Protein AF-A0A167ULX5-F1 (afdb_monomer)

Solvent-accessible surface area (backbone atoms only — not comparable to full-atom values): 11287 Å² total; per-residue (Å²): 134,83,86,81,84,79,75,83,86,86,72,91,85,48,60,66,62,52,48,49,53,50,52,51,52,50,46,49,55,48,64,44,64,53,52,47,52,58,52,49,51,62,66,70,40,49,78,94,49,31,67,62,52,49,53,51,51,51,51,52,52,51,51,52,52,49,52,52,53,56,56,49,74,77,47,60,74,73,61,50,66,66,49,52,58,54,54,52,50,50,47,54,50,50,45,56,37,66,48,46,47,47,84,92,60,57,69,68,50,50,43,52,50,50,52,30,50,73,70,73,41,53,79,75,51,21,39,76,68,30,32,75,73,37,38,12,56,50,41,53,71,73,49,61,44,76,44,50,35,73,67,63,25,48,53,52,52,52,52,49,54,49,51,54,50,52,52,53,54,47,54,56,45,52,57,47,54,55,49,50,58,50,52,55,49,53,52,51,52,54,52,58,51,53,62,66,74,75,108

Organism: Penicillium chrysogenum (NCBI:txid5076)

Structure (mmCIF, N/CA/C/O backbone):
data_AF-A0A167ULX5-F1
#
_entry.id   AF-A0A167ULX5-F1
#
loop_
_atom_site.group_PDB
_atom_site.id
_atom_site.type_symbol
_atom_site.label_atom_id
_atom_site.label_alt_id
_atom_site.label_comp_id
_atom_site.label_asym_id
_atom_site.label_entity_id
_atom_site.label_seq_id
_atom_site.pdbx_PDB_ins_code
_atom_site.Cartn_x
_atom_site.Cartn_y
_atom_site.Cartn_z
_atom_site.occupancy
_atom_site.B_iso_or_equiv
_atom_site.auth_seq_id
_atom_site.auth_comp_id
_atom_site.auth_asym_id
_atom_site.auth_atom_id
_atom_site.pdbx_PDB_model_num
ATOM 1 N N . MET A 1 1 ? 9.371 -3.851 -21.695 1.00 43.09 1 MET A N 1
ATOM 2 C CA . MET A 1 1 ? 10.433 -3.450 -22.641 1.00 43.09 1 MET A CA 1
ATOM 3 C C . MET A 1 1 ? 10.945 -4.727 -23.289 1.00 43.09 1 MET A C 1
ATOM 5 O O . MET A 1 1 ? 11.356 -5.621 -22.563 1.00 43.09 1 MET A O 1
ATOM 9 N N . ILE A 1 2 ? 10.740 -4.898 -24.594 1.00 49.50 2 ILE A N 1
ATOM 10 C CA . ILE A 1 2 ? 10.928 -6.185 -25.287 1.00 49.50 2 ILE A CA 1
ATOM 11 C C . ILE A 1 2 ? 12.423 -6.408 -25.556 1.00 49.50 2 ILE A C 1
ATOM 13 O O . ILE A 1 2 ? 13.083 -5.456 -25.976 1.00 49.50 2 ILE A O 1
ATOM 17 N N . PRO A 1 3 ? 12.974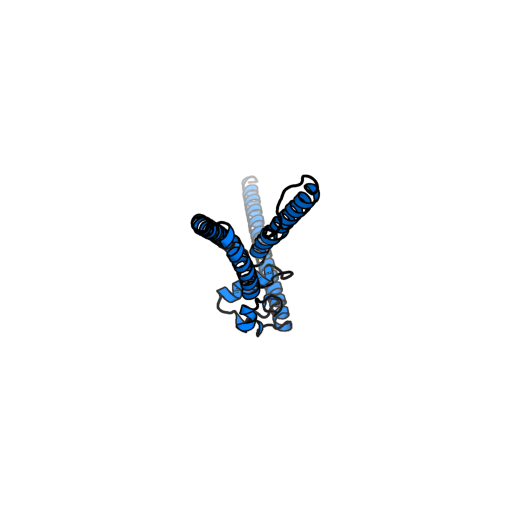 -7.619 -25.335 1.00 46.03 3 PRO A N 1
ATOM 18 C CA . PRO A 1 3 ? 14.375 -7.900 -25.613 1.00 46.03 3 PRO A CA 1
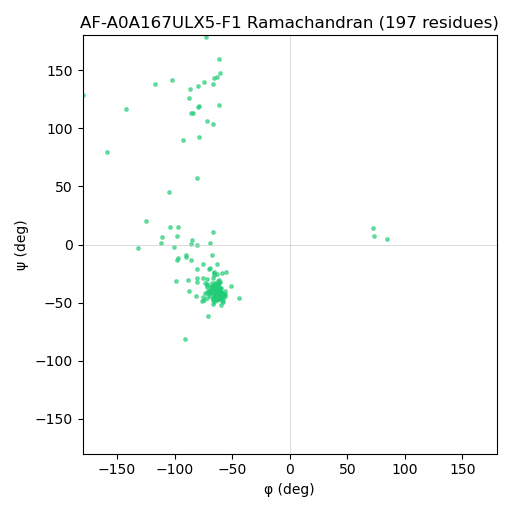ATOM 19 C C . PRO A 1 3 ? 14.594 -7.957 -27.129 1.00 46.03 3 PRO A C 1
ATOM 21 O O . PRO A 1 3 ? 14.191 -8.903 -27.803 1.00 46.03 3 PRO A O 1
ATOM 24 N N . ALA A 1 4 ? 15.233 -6.925 -27.670 1.00 52.00 4 ALA A N 1
ATOM 25 C CA . ALA A 1 4 ? 15.574 -6.792 -29.082 1.00 52.00 4 ALA A CA 1
ATOM 26 C C . ALA A 1 4 ? 16.842 -7.595 -29.442 1.00 52.00 4 ALA A C 1
ATOM 28 O O . ALA A 1 4 ? 17.819 -7.033 -29.921 1.00 52.00 4 ALA A O 1
ATOM 29 N N . PHE A 1 5 ? 16.855 -8.909 -29.189 1.00 50.38 5 PHE A N 1
ATOM 30 C CA . PHE A 1 5 ? 18.031 -9.750 -29.470 1.00 50.38 5 PHE A CA 1
ATOM 31 C C . PHE A 1 5 ? 18.049 -10.379 -30.875 1.00 50.38 5 PHE A C 1
ATOM 33 O O . PHE A 1 5 ? 19.080 -10.907 -31.278 1.00 50.38 5 PHE A O 1
ATOM 40 N N . LEU A 1 6 ? 16.953 -10.314 -31.643 1.00 50.47 6 LEU A N 1
ATOM 41 C CA . LEU A 1 6 ? 16.843 -11.005 -32.943 1.00 50.47 6 LEU A CA 1
ATOM 42 C C . LEU A 1 6 ? 16.311 -10.151 -34.106 1.00 50.47 6 LEU A C 1
ATOM 44 O O . LEU A 1 6 ? 16.270 -10.629 -35.237 1.00 50.47 6 LEU A O 1
ATOM 48 N N . LEU A 1 7 ? 15.924 -8.893 -33.877 1.00 52.44 7 LEU A N 1
ATOM 49 C CA . LEU A 1 7 ? 15.402 -8.037 -34.946 1.00 52.44 7 LEU A CA 1
ATOM 50 C C . LEU A 1 7 ? 16.528 -7.216 -35.573 1.00 52.44 7 LEU A C 1
ATOM 52 O O . LEU A 1 7 ? 16.834 -6.105 -35.150 1.00 52.44 7 LEU A O 1
ATOM 56 N N . LYS A 1 8 ? 17.132 -7.795 -36.610 1.00 46.50 8 LYS A N 1
ATOM 57 C CA . LYS A 1 8 ? 17.932 -7.082 -37.607 1.00 46.50 8 LYS A CA 1
ATOM 58 C C . LYS A 1 8 ? 16.964 -6.180 -38.389 1.00 46.50 8 LYS A C 1
ATOM 60 O O . LYS A 1 8 ? 16.150 -6.675 -39.163 1.00 46.50 8 LYS A O 1
ATOM 65 N N . TYR A 1 9 ? 16.970 -4.882 -38.107 1.00 60.91 9 TYR A N 1
ATOM 66 C CA . TYR A 1 9 ? 16.107 -3.901 -38.762 1.00 60.91 9 TYR A CA 1
ATOM 67 C C . TYR A 1 9 ? 16.751 -3.445 -40.072 1.00 60.91 9 TYR A C 1
ATOM 69 O O . TYR A 1 9 ? 17.785 -2.805 -40.048 1.00 60.91 9 TYR A O 1
ATOM 77 N N . GLU A 1 10 ? 16.136 -3.777 -41.203 1.00 49.62 10 GLU A N 1
ATOM 78 C CA . GLU A 1 10 ? 16.269 -3.048 -42.473 1.00 49.62 10 GLU A CA 1
ATOM 79 C C . GLU A 1 10 ? 15.036 -3.394 -43.324 1.00 49.62 10 GLU A C 1
ATOM 81 O O . GLU A 1 10 ? 15.075 -4.311 -44.143 1.00 49.62 10 GLU A O 1
ATOM 86 N N . THR A 1 11 ? 13.891 -2.748 -43.054 1.00 50.09 11 THR A N 1
ATOM 87 C CA . THR A 1 11 ? 12.772 -2.600 -44.012 1.00 50.09 11 THR A CA 1
ATOM 88 C C . THR A 1 11 ? 11.607 -1.806 -43.409 1.00 50.09 11 THR A C 1
ATOM 90 O O . THR A 1 11 ? 11.075 -2.141 -42.350 1.00 50.09 11 THR A O 1
ATOM 93 N N . SER A 1 12 ? 11.150 -0.785 -44.138 1.00 56.09 12 SER A N 1
ATOM 94 C CA . SER A 1 12 ? 10.040 0.125 -43.808 1.00 56.09 12 SER A CA 1
ATOM 95 C C . SER A 1 12 ? 8.637 -0.515 -43.762 1.00 56.09 12 SER A C 1
ATOM 97 O O . SER A 1 12 ? 7.645 0.203 -43.686 1.00 56.09 12 SER A O 1
ATOM 99 N N . ALA A 1 13 ? 8.512 -1.847 -43.805 1.00 57.66 13 ALA A N 1
ATOM 100 C CA . ALA A 1 13 ? 7.228 -2.543 -43.968 1.00 57.66 13 ALA A CA 1
ATOM 101 C C . ALA A 1 13 ? 6.492 -2.887 -42.654 1.00 57.66 13 ALA A C 1
ATOM 103 O O . ALA A 1 13 ? 5.335 -3.299 -42.694 1.00 57.66 13 ALA A O 1
ATOM 104 N N . HIS A 1 14 ? 7.113 -2.712 -41.478 1.00 62.03 14 HIS A N 1
ATOM 105 C CA . HIS A 1 14 ? 6.526 -3.134 -40.188 1.00 62.03 14 HIS A CA 1
ATOM 106 C C . HIS A 1 14 ? 6.415 -2.025 -39.129 1.00 62.03 14 HIS A C 1
ATOM 108 O O . HIS A 1 14 ? 6.251 -2.313 -37.942 1.00 62.03 14 HIS A O 1
ATOM 114 N N . ILE A 1 15 ? 6.452 -0.754 -39.546 1.00 72.50 15 ILE A N 1
ATOM 115 C CA . ILE A 1 15 ? 6.383 0.417 -38.651 1.00 72.50 15 ILE A CA 1
ATOM 116 C C . ILE A 1 15 ? 5.120 0.379 -37.778 1.00 72.50 15 ILE A C 1
ATOM 118 O O . ILE A 1 15 ? 5.205 0.597 -36.571 1.00 72.50 15 ILE A O 1
ATOM 122 N N . HIS A 1 16 ? 3.971 0.015 -38.356 1.00 75.06 16 HIS A N 1
ATOM 123 C CA . HIS A 1 16 ? 2.705 -0.082 -37.625 1.00 75.06 16 HIS A CA 1
ATOM 124 C C . HIS A 1 16 ? 2.703 -1.193 -36.571 1.00 75.06 16 HIS A C 1
ATOM 126 O O . HIS A 1 16 ? 2.228 -0.971 -35.462 1.00 75.06 16 HIS A O 1
ATOM 132 N N . SER A 1 17 ? 3.274 -2.364 -36.871 1.00 75.75 17 SER A N 1
ATOM 133 C CA . SER A 1 17 ? 3.383 -3.464 -35.904 1.00 75.75 17 SER A CA 1
ATOM 134 C C . SER A 1 17 ? 4.329 -3.105 -34.757 1.00 75.75 17 SER A C 1
ATOM 136 O O . SER A 1 17 ? 4.025 -3.372 -33.596 1.00 75.75 17 SER A O 1
ATOM 138 N N . PHE A 1 18 ? 5.447 -2.440 -35.060 1.00 78.00 18 PHE A N 1
ATOM 139 C CA . PHE A 1 18 ? 6.373 -1.946 -34.044 1.00 78.00 18 PHE A CA 1
ATOM 140 C C . PHE A 1 18 ? 5.734 -0.858 -33.169 1.00 78.00 18 PHE A C 1
ATOM 142 O O . PHE A 1 18 ? 5.809 -0.944 -31.945 1.00 78.00 18 PHE A O 1
ATOM 149 N N . GLN A 1 19 ? 5.041 0.117 -33.770 1.00 81.31 19 GLN A N 1
ATOM 150 C CA . GLN A 1 19 ? 4.280 1.132 -33.036 1.00 81.31 19 GLN A CA 1
ATOM 151 C C . GLN A 1 19 ? 3.198 0.502 -32.163 1.00 81.31 19 GLN A C 1
ATOM 153 O O . GLN A 1 19 ? 3.108 0.847 -30.991 1.00 81.31 19 GLN A O 1
ATOM 158 N N . ALA A 1 20 ? 2.409 -0.436 -32.690 1.00 84.56 20 ALA A N 1
ATOM 159 C CA . ALA A 1 20 ? 1.354 -1.098 -31.930 1.00 84.56 20 ALA A CA 1
ATOM 160 C C . ALA A 1 20 ? 1.922 -1.795 -30.690 1.00 84.56 20 ALA A C 1
ATOM 162 O O . ALA A 1 20 ? 1.428 -1.588 -29.587 1.00 84.56 20 ALA A O 1
ATOM 163 N N . ILE A 1 21 ? 3.009 -2.550 -30.842 1.00 82.25 21 ILE A N 1
ATOM 164 C CA . ILE A 1 21 ? 3.666 -3.241 -29.729 1.00 82.25 21 ILE A CA 1
ATOM 165 C C . ILE A 1 21 ? 4.316 -2.247 -28.749 1.00 82.25 21 ILE A C 1
ATOM 167 O O . ILE A 1 21 ? 4.263 -2.452 -27.535 1.00 82.25 21 ILE A O 1
ATOM 171 N N . TYR A 1 22 ? 4.900 -1.155 -29.246 1.00 81.31 22 TYR A N 1
ATOM 172 C CA . TYR A 1 22 ? 5.482 -0.094 -28.424 1.00 81.31 22 TYR A CA 1
ATOM 173 C C . TYR A 1 22 ? 4.421 0.642 -27.593 1.00 81.31 22 TYR A C 1
ATOM 175 O O . TYR A 1 22 ? 4.591 0.808 -26.382 1.00 81.31 22 TYR A O 1
ATOM 183 N N . PHE A 1 23 ? 3.306 1.039 -28.211 1.00 83.88 23 PHE A N 1
ATOM 184 C CA . PHE A 1 23 ? 2.191 1.699 -27.535 1.00 83.88 23 PHE A CA 1
ATOM 185 C C . PHE A 1 23 ? 1.477 0.751 -26.579 1.00 83.88 23 PHE A C 1
ATOM 187 O O . PHE A 1 23 ? 1.186 1.146 -25.457 1.00 83.88 23 PHE A O 1
ATOM 194 N N . LEU A 1 24 ? 1.272 -0.510 -26.964 1.00 84.12 24 LEU A N 1
ATOM 195 C CA . LEU A 1 24 ? 0.680 -1.526 -26.098 1.00 84.12 24 LEU A CA 1
ATOM 196 C C . LEU A 1 24 ? 1.580 -1.808 -24.884 1.00 84.12 24 LEU A C 1
ATOM 198 O O . LEU A 1 24 ? 1.112 -1.840 -23.748 1.00 84.12 24 LEU A O 1
ATOM 202 N N . GLY A 1 25 ? 2.893 -1.931 -25.093 1.00 79.44 25 GLY A N 1
ATOM 203 C CA . GLY A 1 25 ? 3.869 -2.095 -24.015 1.00 79.44 25 GLY A CA 1
ATOM 204 C C . GLY A 1 25 ? 3.967 -0.876 -23.092 1.00 79.44 25 GLY A C 1
ATOM 205 O O . GLY A 1 25 ? 4.117 -1.038 -21.879 1.00 79.44 25 GLY A O 1
ATOM 206 N N . SER A 1 26 ? 3.858 0.333 -23.645 1.00 77.69 26 SER A N 1
ATOM 207 C CA . SER A 1 26 ? 3.822 1.586 -22.880 1.00 77.69 26 SER A CA 1
ATOM 208 C C . SER A 1 26 ? 2.516 1.730 -22.099 1.00 77.69 26 SER A C 1
ATOM 210 O O . SER A 1 26 ? 2.540 2.108 -20.930 1.00 77.69 26 SER A O 1
ATOM 212 N N . PHE A 1 27 ? 1.389 1.345 -22.702 1.00 80.69 27 PHE A N 1
ATOM 213 C CA . PHE A 1 27 ? 0.081 1.304 -22.059 1.00 80.69 27 PHE A CA 1
ATOM 214 C C . PHE A 1 27 ? 0.101 0.368 -20.854 1.00 80.69 27 PHE A C 1
ATOM 216 O O . PHE A 1 27 ? -0.217 0.802 -19.753 1.00 80.69 27 PHE A O 1
ATOM 223 N N . PHE A 1 28 ? 0.564 -0.876 -21.010 1.00 75.81 28 PHE A N 1
ATOM 224 C CA . PHE A 1 28 ? 0.663 -1.798 -19.879 1.00 75.81 28 PHE A CA 1
ATOM 225 C C . PHE A 1 28 ? 1.676 -1.333 -18.823 1.00 75.81 28 PHE A C 1
ATOM 227 O O . PHE A 1 28 ? 1.421 -1.516 -17.640 1.00 75.81 28 PHE A O 1
ATOM 234 N N . ASN A 1 29 ? 2.774 -0.661 -19.191 1.00 71.31 29 ASN A N 1
ATOM 235 C CA . ASN A 1 29 ? 3.684 -0.065 -18.197 1.00 71.31 29 ASN A CA 1
ATOM 236 C C . ASN A 1 29 ? 3.064 1.094 -17.406 1.00 71.31 29 ASN A C 1
ATOM 238 O O . ASN A 1 29 ? 3.459 1.330 -16.270 1.00 71.31 29 ASN A O 1
ATOM 242 N N . GLN A 1 30 ? 2.113 1.831 -17.972 1.00 76.44 30 GLN A N 1
ATOM 243 C CA . GLN A 1 30 ? 1.436 2.906 -17.244 1.00 76.44 30 GLN A CA 1
ATOM 244 C C . GLN A 1 30 ? 0.224 2.379 -16.465 1.00 76.44 30 GLN A C 1
ATOM 246 O O . GLN A 1 30 ? 0.025 2.749 -15.312 1.00 76.44 30 GLN A O 1
ATOM 251 N N . PHE A 1 31 ? -0.538 1.459 -17.060 1.00 69.06 31 PHE A N 1
ATOM 252 C CA . PHE A 1 31 ? -1.758 0.892 -16.487 1.00 69.06 31 PHE A CA 1
ATOM 253 C C . PHE A 1 31 ? -1.486 -0.138 -15.377 1.00 69.06 31 PHE A C 1
ATOM 255 O O . PHE A 1 31 ? -2.298 -0.272 -14.466 1.00 69.06 31 PHE A O 1
ATOM 262 N N . SER A 1 32 ? -0.352 -0.855 -15.413 1.00 67.75 32 SER A N 1
ATOM 263 C CA . SER A 1 32 ? -0.007 -1.867 -14.401 1.00 67.75 32 SER A CA 1
ATOM 264 C C . SER A 1 32 ? 0.809 -1.300 -13.228 1.00 67.75 32 SER A C 1
ATOM 266 O O . SER A 1 32 ? 0.205 -1.031 -12.190 1.00 67.75 32 SER A O 1
ATOM 268 N N . PRO A 1 33 ? 2.140 -1.101 -13.295 1.00 64.88 33 PRO A N 1
ATOM 269 C CA . PRO A 1 33 ? 2.915 -0.805 -12.094 1.00 64.88 33 PRO A CA 1
ATOM 270 C C . PRO A 1 33 ? 2.647 0.596 -11.565 1.00 64.88 33 PRO A C 1
ATOM 272 O O . PRO A 1 33 ? 2.657 0.789 -10.359 1.00 64.88 33 PRO A O 1
ATOM 275 N N . ASN A 1 34 ? 2.386 1.573 -12.435 1.00 67.19 34 ASN A N 1
ATOM 276 C CA . ASN A 1 34 ? 2.226 2.955 -11.999 1.00 67.19 34 ASN A CA 1
ATOM 277 C C . ASN A 1 34 ? 0.902 3.121 -11.234 1.00 67.19 34 ASN A C 1
ATOM 279 O O . ASN A 1 34 ? 0.908 3.354 -10.032 1.00 67.19 34 ASN A O 1
ATOM 283 N N . CYS A 1 35 ? -0.242 2.868 -11.874 1.00 70.69 35 CYS A N 1
ATOM 284 C CA . CYS A 1 35 ? -1.544 3.043 -11.222 1.00 70.69 35 CYS A CA 1
ATOM 285 C C . CYS A 1 35 ? -1.771 2.106 -10.021 1.00 70.69 35 CYS A C 1
ATOM 287 O O . CYS A 1 35 ? -2.251 2.555 -8.979 1.00 70.69 35 CYS A O 1
ATOM 289 N N . ILE A 1 36 ? -1.414 0.820 -10.132 1.00 73.75 36 ILE A N 1
ATOM 290 C CA . ILE A 1 36 ? -1.720 -0.166 -9.083 1.00 73.75 36 ILE A CA 1
ATOM 291 C C . ILE A 1 36 ? -0.854 0.061 -7.841 1.00 73.75 36 ILE A C 1
ATOM 293 O O . ILE A 1 36 ? -1.351 -0.102 -6.733 1.00 73.75 36 ILE A O 1
ATOM 297 N N . THR A 1 37 ? 0.409 0.485 -7.975 1.00 73.00 37 THR A N 1
ATOM 298 C CA . THR A 1 37 ? 1.262 0.731 -6.794 1.00 73.00 37 THR A CA 1
ATOM 299 C C . THR A 1 37 ? 0.791 1.927 -5.972 1.00 73.00 37 THR A C 1
ATOM 301 O O . THR A 1 37 ? 0.790 1.847 -4.743 1.00 73.00 37 THR A O 1
ATOM 304 N N . PHE A 1 38 ? 0.325 2.999 -6.621 1.00 70.94 38 PHE A N 1
ATOM 305 C CA . PHE A 1 38 ? -0.276 4.144 -5.932 1.00 70.94 38 PHE A CA 1
ATOM 306 C C . PHE A 1 38 ? -1.575 3.765 -5.217 1.00 70.94 38 PHE A C 1
ATOM 308 O O . PHE A 1 38 ? -1.776 4.143 -4.061 1.00 70.94 38 PHE A O 1
ATOM 315 N N . LEU A 1 39 ? -2.435 2.992 -5.882 1.00 76.69 39 LEU A N 1
ATOM 316 C CA . LEU A 1 39 ? -3.717 2.562 -5.328 1.00 76.69 39 LEU A CA 1
ATOM 317 C C . LEU A 1 39 ? -3.521 1.615 -4.137 1.00 76.69 39 LEU A C 1
ATOM 319 O O . LEU A 1 39 ? -4.055 1.853 -3.057 1.00 76.69 39 LEU A O 1
ATOM 323 N N . VAL A 1 40 ? -2.656 0.615 -4.288 1.00 75.81 40 VAL A N 1
ATOM 324 C CA . VAL A 1 40 ? -2.286 -0.317 -3.217 1.00 75.81 40 VAL A CA 1
ATOM 325 C C . VAL A 1 40 ? -1.661 0.409 -2.027 1.00 75.81 40 VAL A C 1
ATOM 327 O O . VAL A 1 40 ? -1.982 0.094 -0.885 1.00 75.81 40 VAL A O 1
ATOM 330 N N . ALA A 1 41 ? -0.788 1.395 -2.248 1.00 70.88 41 ALA A N 1
ATOM 331 C CA . ALA A 1 41 ? -0.223 2.168 -1.143 1.00 70.88 41 ALA A CA 1
ATOM 332 C C . ALA A 1 41 ? -1.325 2.890 -0.344 1.00 70.88 41 ALA A C 1
ATOM 334 O O . ALA A 1 41 ? -1.284 2.913 0.886 1.00 70.88 41 ALA A O 1
ATOM 335 N N . ALA A 1 42 ? -2.338 3.438 -1.019 1.00 69.81 42 ALA A N 1
ATOM 336 C CA . ALA A 1 42 ? -3.464 4.087 -0.351 1.00 69.81 42 ALA A CA 1
ATOM 337 C C . ALA A 1 42 ? -4.345 3.102 0.442 1.00 69.81 42 ALA A C 1
ATOM 339 O O . ALA A 1 42 ? -4.869 3.480 1.493 1.00 69.81 42 ALA A O 1
ATOM 340 N N . GLU A 1 43 ? -4.481 1.862 -0.036 1.00 76.69 43 GLU A N 1
ATOM 341 C CA . GLU A 1 43 ? -5.259 0.802 0.616 1.00 76.69 43 GLU A CA 1
ATOM 342 C C . GLU A 1 43 ? -4.524 0.106 1.763 1.00 76.69 43 GLU A C 1
ATOM 344 O O . GLU A 1 43 ? -5.174 -0.387 2.675 1.00 76.69 43 GLU A O 1
ATOM 349 N N . VAL A 1 44 ? -3.192 0.035 1.735 1.00 76.12 44 VAL A N 1
ATOM 350 C CA . VAL A 1 44 ? -2.409 -0.677 2.758 1.00 76.12 44 VAL A CA 1
ATOM 351 C C . VAL A 1 44 ? -2.056 0.232 3.938 1.00 76.12 44 VAL A C 1
ATOM 353 O O . VAL A 1 44 ? -1.927 -0.247 5.068 1.00 76.12 44 VAL A O 1
ATOM 356 N N . PHE A 1 45 ? -1.889 1.541 3.710 1.00 75.19 45 PHE A N 1
ATOM 357 C CA . PHE A 1 45 ? -1.505 2.468 4.774 1.00 75.19 45 PHE A CA 1
ATOM 358 C C . PHE A 1 45 ? -2.717 3.033 5.541 1.00 75.19 45 PHE A C 1
ATOM 360 O O . PHE A 1 45 ? -3.588 3.674 4.934 1.00 75.19 45 PHE A O 1
ATOM 367 N N . PRO A 1 46 ? -2.740 2.904 6.887 1.00 72.19 46 PRO A N 1
ATOM 368 C CA . PRO A 1 46 ? -3.793 3.484 7.705 1.00 72.19 46 PRO A CA 1
ATOM 369 C C . PRO A 1 46 ? -3.784 5.013 7.605 1.00 72.19 46 PRO A C 1
ATOM 371 O O . PRO A 1 46 ? -2.731 5.654 7.544 1.00 72.19 46 PRO A O 1
ATOM 374 N N . THR A 1 47 ? -4.979 5.603 7.625 1.00 78.75 47 THR A N 1
ATOM 375 C CA . THR A 1 47 ? -5.239 7.037 7.422 1.00 78.75 47 THR A CA 1
ATOM 376 C C . THR A 1 47 ? -4.285 7.986 8.170 1.00 78.75 47 THR A C 1
ATOM 378 O O . THR A 1 47 ? -3.765 8.895 7.523 1.00 78.75 47 THR A O 1
ATOM 381 N N . PRO A 1 48 ? -3.969 7.798 9.473 1.00 73.88 48 PRO A N 1
ATOM 382 C CA . PRO A 1 48 ? -3.128 8.743 10.217 1.00 73.88 48 PRO A CA 1
ATOM 383 C C . PRO A 1 48 ? -1.648 8.754 9.809 1.00 73.88 48 PRO A C 1
ATOM 385 O O . PRO A 1 48 ? -0.963 9.733 10.083 1.00 73.88 48 PRO A O 1
ATOM 388 N N . ILE A 1 49 ? -1.133 7.695 9.175 1.00 77.12 49 ILE A N 1
ATOM 389 C CA . ILE A 1 49 ? 0.276 7.626 8.738 1.00 77.12 49 ILE A CA 1
ATOM 390 C C . ILE A 1 49 ? 0.421 7.654 7.218 1.00 77.12 49 ILE A C 1
ATOM 392 O O . ILE A 1 49 ? 1.532 7.578 6.703 1.00 77.12 49 ILE A O 1
ATOM 396 N N . ARG A 1 50 ? -0.688 7.764 6.482 1.00 77.12 50 ARG A N 1
ATOM 397 C CA . ARG A 1 50 ? -0.688 7.675 5.021 1.00 77.12 50 ARG A CA 1
ATOM 398 C C . ARG A 1 50 ? 0.224 8.721 4.384 1.00 77.12 50 ARG A C 1
ATOM 400 O O . ARG A 1 50 ? 0.985 8.374 3.493 1.00 77.12 50 ARG A O 1
ATOM 407 N N . GLY A 1 51 ? 0.205 9.965 4.865 1.00 77.06 51 GLY A N 1
ATOM 408 C CA . GLY A 1 51 ? 1.048 11.039 4.323 1.00 77.06 51 GLY A CA 1
ATOM 409 C C . GLY A 1 51 ? 2.550 10.782 4.493 1.00 77.06 51 GLY A C 1
ATOM 410 O O . GLY A 1 51 ? 3.312 10.897 3.535 1.00 77.06 51 GLY A O 1
ATOM 411 N N . THR A 1 52 ? 2.979 10.369 5.689 1.00 81.06 52 THR A N 1
ATOM 412 C CA . THR A 1 52 ? 4.396 10.088 5.980 1.00 81.06 52 THR A CA 1
ATOM 413 C C . THR A 1 52 ? 4.872 8.809 5.298 1.00 81.06 52 THR A C 1
ATOM 415 O O . THR A 1 52 ? 5.951 8.793 4.706 1.00 81.06 52 THR A O 1
ATOM 418 N N . ALA A 1 53 ? 4.050 7.759 5.307 1.00 79.50 53 ALA A N 1
ATOM 419 C CA . ALA A 1 53 ? 4.338 6.504 4.622 1.00 79.50 53 ALA A CA 1
ATOM 420 C C . ALA A 1 53 ? 4.415 6.687 3.100 1.00 79.50 53 ALA A C 1
ATOM 422 O O . ALA A 1 53 ? 5.314 6.143 2.459 1.00 79.50 53 ALA A O 1
ATOM 423 N N . HIS A 1 54 ? 3.529 7.504 2.524 1.00 78.75 54 HIS A N 1
ATOM 424 C CA . HIS A 1 54 ? 3.558 7.834 1.104 1.00 78.75 54 HIS A CA 1
ATOM 425 C C . HIS A 1 54 ? 4.823 8.613 0.726 1.00 78.75 54 HIS A C 1
ATOM 427 O O . HIS A 1 54 ? 5.493 8.257 -0.241 1.00 78.75 54 HIS A O 1
ATOM 433 N N . GLY A 1 55 ? 5.207 9.618 1.522 1.00 82.38 55 GLY A N 1
ATOM 434 C CA . GLY A 1 55 ? 6.448 10.368 1.313 1.00 82.38 55 GLY A CA 1
ATOM 435 C C . GLY A 1 55 ? 7.699 9.487 1.392 1.00 82.38 55 GLY A C 1
ATOM 436 O O . GLY A 1 55 ? 8.572 9.573 0.528 1.00 82.38 55 GLY A O 1
ATOM 437 N N . LEU A 1 56 ? 7.761 8.588 2.380 1.00 84.69 56 LEU A N 1
ATOM 438 C CA . LEU A 1 56 ? 8.867 7.639 2.527 1.00 84.69 56 LEU A CA 1
ATOM 439 C C . LEU A 1 56 ? 8.921 6.642 1.361 1.00 84.69 56 LEU A C 1
ATOM 441 O O . LEU A 1 56 ? 9.994 6.374 0.824 1.00 84.69 56 LEU A O 1
ATOM 445 N N . SER A 1 57 ? 7.767 6.125 0.934 1.00 82.50 57 SER A N 1
ATOM 446 C CA . SER A 1 57 ? 7.666 5.224 -0.217 1.00 82.50 57 SER A CA 1
ATOM 447 C C . SER A 1 57 ? 8.103 5.914 -1.515 1.00 82.50 57 SER A C 1
ATOM 449 O O . SER A 1 57 ? 8.883 5.345 -2.280 1.00 82.50 57 SER A O 1
ATOM 451 N N . ALA A 1 58 ? 7.699 7.171 -1.726 1.00 82.75 58 ALA A N 1
ATOM 452 C CA . ALA A 1 58 ? 8.131 7.972 -2.868 1.00 82.75 58 ALA A CA 1
ATOM 453 C C . ALA A 1 58 ? 9.647 8.237 -2.848 1.00 82.75 58 ALA A C 1
ATOM 455 O O . ALA A 1 58 ? 10.305 8.141 -3.886 1.00 82.75 58 ALA A O 1
ATOM 456 N N . ALA A 1 59 ? 10.220 8.530 -1.676 1.00 86.19 59 ALA A N 1
ATOM 457 C CA . ALA A 1 59 ? 11.663 8.694 -1.515 1.00 86.19 59 ALA A CA 1
ATOM 458 C C . ALA A 1 59 ? 12.419 7.391 -1.829 1.00 86.19 59 ALA A C 1
ATOM 460 O O . ALA A 1 59 ? 13.380 7.413 -2.597 1.00 86.19 59 ALA A O 1
ATOM 461 N N . ALA A 1 60 ? 11.946 6.250 -1.318 1.00 86.00 60 ALA A N 1
ATOM 462 C CA . ALA A 1 60 ? 12.523 4.939 -1.606 1.00 86.00 60 ALA A CA 1
ATOM 463 C C . ALA A 1 60 ? 12.454 4.589 -3.105 1.00 86.00 60 ALA A C 1
ATOM 465 O O . ALA A 1 60 ? 13.436 4.105 -3.668 1.00 86.00 60 ALA A O 1
ATOM 466 N N . GLY A 1 61 ? 11.339 4.902 -3.775 1.00 81.88 61 GLY A N 1
ATOM 467 C CA . GLY A 1 61 ? 11.196 4.727 -5.224 1.00 81.88 61 GLY A CA 1
ATOM 468 C C . GLY A 1 61 ? 12.203 5.559 -6.025 1.00 81.88 61 GLY A C 1
ATOM 469 O O . GLY A 1 61 ? 12.845 5.045 -6.942 1.00 81.88 61 GLY A O 1
ATOM 470 N N . LYS A 1 62 ? 12.413 6.826 -5.638 1.00 86.12 62 LYS A N 1
ATOM 471 C CA . LYS A 1 62 ? 13.418 7.704 -6.265 1.00 86.12 62 LYS A CA 1
ATOM 472 C C . LYS A 1 62 ? 14.849 7.212 -6.035 1.00 86.12 62 LYS A C 1
ATOM 474 O O . LYS A 1 62 ? 15.650 7.245 -6.965 1.00 86.12 62 LYS A O 1
ATOM 479 N N . LEU A 1 63 ? 15.163 6.721 -4.835 1.00 88.56 63 LEU A N 1
ATOM 480 C CA . LEU A 1 63 ? 16.469 6.122 -4.540 1.00 88.56 63 LEU A CA 1
ATOM 481 C C . LEU A 1 63 ? 16.718 4.868 -5.384 1.00 88.56 63 LEU A C 1
ATOM 483 O O . LEU A 1 63 ? 17.798 4.722 -5.949 1.00 88.56 63 LEU A O 1
ATOM 487 N N . GLY A 1 64 ? 15.715 3.999 -5.536 1.00 83.50 64 GLY A N 1
ATOM 488 C CA . GLY A 1 64 ? 15.813 2.826 -6.408 1.00 83.50 64 GLY A CA 1
ATOM 489 C C . GLY A 1 64 ? 16.093 3.198 -7.867 1.00 83.50 64 GLY A C 1
ATOM 490 O O . GLY A 1 64 ? 16.980 2.618 -8.493 1.00 83.50 64 GLY A O 1
ATOM 491 N N . ALA A 1 65 ? 15.401 4.215 -8.390 1.00 83.94 65 ALA A N 1
ATOM 492 C CA . ALA A 1 65 ? 15.643 4.724 -9.740 1.00 83.94 65 ALA A CA 1
ATOM 493 C C . ALA A 1 65 ? 17.067 5.285 -9.906 1.00 83.94 65 ALA A C 1
ATOM 495 O O . ALA A 1 65 ? 17.721 5.008 -10.912 1.00 83.94 65 ALA A O 1
ATOM 496 N N . LEU A 1 66 ? 17.572 6.015 -8.905 1.00 87.38 66 LEU A N 1
ATOM 497 C CA . LEU A 1 66 ? 18.942 6.527 -8.902 1.00 87.38 66 LEU A CA 1
ATOM 498 C C . LEU A 1 66 ? 19.972 5.389 -8.931 1.00 87.38 66 LEU A C 1
ATOM 500 O O . LEU A 1 66 ? 20.900 5.437 -9.731 1.00 87.38 66 LEU A O 1
ATOM 504 N N . VAL A 1 67 ? 19.796 4.348 -8.112 1.00 85.31 67 VAL A N 1
ATOM 505 C CA . VAL A 1 67 ? 20.705 3.189 -8.088 1.00 85.31 67 VAL A CA 1
ATOM 506 C C . VAL A 1 67 ? 20.754 2.507 -9.455 1.00 85.31 67 VAL A C 1
ATOM 508 O O . VAL A 1 67 ? 21.840 2.214 -9.948 1.00 85.31 67 VAL A O 1
ATOM 511 N N . ILE A 1 68 ? 19.605 2.310 -10.107 1.00 82.31 68 ILE A N 1
ATOM 512 C CA . ILE A 1 68 ? 19.552 1.716 -11.451 1.00 82.31 68 ILE A CA 1
ATOM 513 C C . ILE A 1 68 ? 20.244 2.617 -12.480 1.00 82.31 68 ILE A C 1
ATOM 515 O O . ILE A 1 68 ? 20.984 2.109 -13.320 1.00 82.31 68 ILE A O 1
ATOM 519 N N . ALA A 1 69 ? 20.054 3.937 -12.410 1.00 83.69 69 ALA A N 1
ATOM 520 C CA . ALA A 1 69 ? 20.711 4.881 -13.313 1.00 83.69 69 ALA A CA 1
ATOM 521 C C . ALA A 1 69 ? 22.241 4.862 -13.153 1.00 83.69 69 ALA A C 1
ATOM 523 O O . ALA A 1 69 ? 22.970 4.820 -14.143 1.00 83.69 69 ALA A O 1
ATOM 524 N N . VAL A 1 70 ? 22.727 4.822 -11.910 1.00 85.88 70 VAL A N 1
ATOM 525 C CA . VAL A 1 70 ? 24.159 4.742 -11.596 1.00 85.88 70 VAL A CA 1
ATOM 526 C C . VAL A 1 70 ? 24.740 3.412 -12.079 1.00 85.88 70 VAL A C 1
ATOM 528 O O . VAL A 1 70 ? 25.726 3.410 -12.808 1.00 85.88 70 VAL A O 1
ATOM 531 N N . VAL A 1 71 ? 24.104 2.280 -11.758 1.00 82.31 71 VAL A N 1
ATOM 532 C CA . VAL A 1 71 ? 24.534 0.949 -12.230 1.00 82.31 71 VAL A CA 1
ATOM 533 C C . VAL A 1 71 ? 24.501 0.871 -13.757 1.00 82.31 71 VAL A C 1
ATOM 535 O O . VAL A 1 71 ? 25.398 0.287 -14.366 1.00 82.31 71 VAL A O 1
AT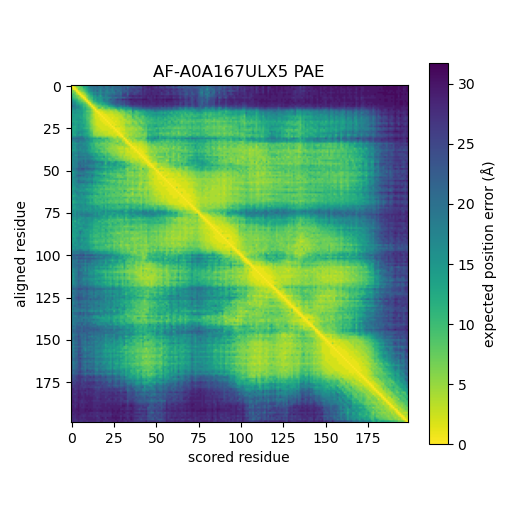OM 538 N N . GLY A 1 72 ? 23.505 1.492 -14.386 1.00 79.62 72 GLY A N 1
ATOM 539 C CA . GLY A 1 72 ? 23.406 1.581 -15.834 1.00 79.62 72 GLY A CA 1
ATOM 540 C C . GLY A 1 72 ? 24.572 2.351 -16.459 1.00 79.62 72 GLY A C 1
ATOM 541 O O . GLY A 1 72 ? 25.115 1.923 -17.471 1.00 79.62 72 GLY A O 1
ATOM 542 N N . SER A 1 73 ? 25.034 3.427 -15.822 1.00 81.38 73 SER A N 1
ATOM 543 C CA . SER A 1 73 ? 26.160 4.221 -16.326 1.00 81.38 73 SER A CA 1
ATOM 544 C C . SER A 1 73 ? 27.487 3.453 -16.391 1.00 81.38 73 SER A C 1
ATOM 546 O O . SER A 1 73 ? 28.352 3.827 -17.180 1.00 81.38 73 SER A O 1
ATOM 548 N N . TYR A 1 74 ? 27.669 2.409 -15.575 1.00 80.75 74 TYR A N 1
ATOM 549 C CA . TYR A 1 74 ? 28.911 1.624 -15.528 1.00 80.75 74 TYR A CA 1
ATOM 550 C C . TYR A 1 74 ? 28.876 0.335 -16.360 1.00 80.75 74 TYR A C 1
ATOM 552 O O . TYR A 1 74 ? 29.923 -0.276 -16.558 1.00 80.75 74 TYR A O 1
ATOM 560 N N . ASN A 1 75 ? 27.704 -0.096 -16.842 1.00 77.19 75 ASN A N 1
ATOM 561 C CA . ASN A 1 75 ? 27.544 -1.380 -17.531 1.00 77.19 75 ASN A CA 1
ATOM 562 C C . ASN A 1 75 ? 27.097 -1.196 -18.990 1.00 77.19 75 ASN A C 1
ATOM 564 O O . ASN A 1 75 ? 26.181 -0.410 -19.246 1.00 77.19 75 ASN A O 1
ATOM 568 N N . PRO A 1 76 ? 27.659 -1.957 -19.950 1.00 76.06 76 PRO A N 1
ATOM 569 C CA . PRO A 1 76 ? 27.228 -1.922 -21.342 1.00 76.06 76 PRO A CA 1
ATOM 570 C C . PRO A 1 76 ? 25.757 -2.333 -21.482 1.00 76.06 76 PRO A C 1
ATOM 572 O O . PRO A 1 76 ? 25.258 -3.209 -20.767 1.00 76.06 76 PRO A O 1
ATOM 575 N N . THR A 1 77 ? 25.072 -1.739 -22.462 1.00 71.50 77 THR A N 1
ATOM 576 C CA . THR A 1 77 ? 23.617 -1.848 -22.674 1.00 71.50 77 THR A CA 1
ATOM 577 C C . THR A 1 77 ? 23.129 -3.298 -22.700 1.00 71.50 77 THR A C 1
ATOM 579 O O . THR A 1 77 ? 22.063 -3.611 -22.183 1.00 71.50 77 THR A O 1
ATOM 582 N N . GLN A 1 78 ? 23.932 -4.217 -23.242 1.00 70.50 78 GLN A N 1
ATOM 583 C CA . GLN A 1 78 ? 23.586 -5.634 -23.360 1.00 70.50 78 GLN A CA 1
ATOM 584 C C . GLN A 1 78 ? 23.492 -6.365 -22.011 1.00 70.50 78 GLN A C 1
ATOM 586 O O . GLN A 1 78 ? 22.623 -7.217 -21.841 1.00 70.50 78 GLN A O 1
ATOM 591 N N . GLN A 1 79 ? 24.339 -6.022 -21.035 1.00 73.44 79 GLN A N 1
ATOM 592 C CA . GLN A 1 79 ? 24.310 -6.637 -19.702 1.00 73.44 79 GLN A CA 1
ATOM 593 C C . GLN A 1 79 ? 23.113 -6.155 -18.877 1.00 73.44 79 GLN A C 1
ATOM 595 O O . GLN A 1 79 ? 22.514 -6.937 -18.139 1.00 73.44 79 GLN A O 1
ATOM 600 N N . GLN A 1 80 ? 22.695 -4.902 -19.065 1.00 70.62 80 GLN A N 1
ATOM 601 C CA . GLN A 1 80 ? 21.508 -4.351 -18.409 1.00 70.62 80 GLN A CA 1
ATOM 602 C C . GLN A 1 80 ? 20.240 -5.145 -18.767 1.00 70.62 80 GLN A C 1
ATOM 604 O O . GLN A 1 80 ? 19.413 -5.406 -17.894 1.00 70.62 80 GLN A O 1
ATOM 609 N N . TYR A 1 81 ? 20.116 -5.615 -20.014 1.00 71.88 81 TYR A N 1
ATOM 610 C CA . TYR A 1 81 ? 18.971 -6.424 -20.449 1.00 71.88 81 TYR A CA 1
ATOM 611 C C . TYR A 1 81 ? 18.873 -7.790 -19.768 1.00 71.88 81 TYR A C 1
ATOM 613 O O . TYR A 1 81 ? 17.769 -8.315 -19.649 1.00 71.88 81 TYR A O 1
ATOM 621 N N . TYR A 1 82 ? 19.985 -8.363 -19.308 1.00 78.62 82 TYR A N 1
ATOM 622 C CA . TYR A 1 82 ? 19.949 -9.610 -18.543 1.00 78.62 82 TYR A CA 1
ATOM 623 C C . TYR A 1 82 ? 19.590 -9.372 -17.081 1.00 78.62 82 TYR A C 1
ATOM 625 O O . TYR A 1 82 ? 18.932 -10.207 -16.473 1.00 78.62 82 TYR A O 1
ATOM 633 N N . ILE A 1 83 ? 19.987 -8.230 -16.521 1.00 76.25 83 ILE A N 1
ATOM 634 C CA . ILE A 1 83 ? 19.833 -7.919 -15.098 1.00 76.25 83 ILE A CA 1
ATOM 635 C C . ILE A 1 83 ? 18.413 -7.420 -14.782 1.00 76.25 83 ILE A C 1
ATOM 637 O O . ILE A 1 83 ? 17.792 -7.872 -13.819 1.00 76.25 83 ILE A O 1
ATOM 641 N N . VAL A 1 84 ? 17.865 -6.521 -15.606 1.00 79.06 84 VAL A N 1
ATOM 642 C CA . VAL A 1 84 ? 16.561 -5.869 -15.370 1.00 79.06 84 VAL A CA 1
ATOM 643 C C . VAL A 1 84 ? 15.388 -6.856 -15.202 1.00 79.06 84 VAL A C 1
ATOM 645 O O . VAL A 1 84 ? 14.589 -6.654 -14.283 1.00 79.06 84 VAL A O 1
ATOM 648 N N . PRO A 1 85 ? 15.257 -7.941 -15.994 1.00 82.44 85 PRO A N 1
ATOM 649 C CA . PRO A 1 85 ? 14.183 -8.919 -15.817 1.00 82.44 85 PRO A CA 1
ATOM 650 C C . PRO A 1 85 ? 14.223 -9.613 -14.453 1.00 82.44 85 PRO A C 1
ATOM 652 O O . PRO A 1 85 ? 13.173 -9.812 -13.845 1.00 82.44 85 PRO A O 1
ATOM 655 N N . TRP A 1 86 ? 15.417 -9.934 -13.941 1.00 80.94 86 TRP A N 1
ATOM 656 C CA . TRP A 1 86 ? 15.576 -10.552 -12.622 1.00 80.94 86 TRP A CA 1
ATOM 657 C C . TRP A 1 86 ? 15.194 -9.596 -11.496 1.00 80.94 86 TRP A C 1
ATOM 659 O O . TRP A 1 86 ? 14.527 -10.018 -10.557 1.00 80.94 86 TRP A O 1
ATOM 669 N N . PHE A 1 87 ? 15.527 -8.308 -11.613 1.00 81.69 87 PHE A N 1
ATOM 670 C CA . PHE A 1 87 ? 15.061 -7.289 -10.667 1.00 81.69 87 PHE A CA 1
ATOM 671 C C . PHE A 1 87 ? 13.539 -7.107 -10.711 1.00 81.69 87 PHE A C 1
ATOM 673 O O . PHE A 1 87 ? 12.909 -6.989 -9.662 1.00 81.69 87 PHE A O 1
ATOM 680 N N . GLY A 1 88 ? 12.929 -7.148 -11.898 1.00 80.75 88 GLY A N 1
ATOM 681 C CA . GLY A 1 88 ? 11.471 -7.129 -12.039 1.00 80.75 88 GLY A CA 1
ATOM 682 C C . GLY A 1 88 ? 10.806 -8.349 -11.395 1.00 80.75 88 GLY A C 1
ATOM 683 O O . GLY A 1 88 ? 9.834 -8.212 -10.654 1.00 80.75 88 GLY A O 1
ATOM 684 N N . LEU A 1 89 ? 11.364 -9.542 -11.616 1.00 83.69 89 LEU A N 1
ATOM 685 C CA . LEU A 1 89 ? 10.860 -10.790 -11.041 1.00 83.69 89 LEU A CA 1
ATOM 686 C C . LEU A 1 89 ? 11.050 -10.833 -9.518 1.00 83.69 89 LEU A C 1
ATOM 688 O O . LEU A 1 89 ? 10.132 -11.223 -8.796 1.00 83.69 89 LEU A O 1
ATOM 692 N N . ALA A 1 90 ? 12.194 -10.360 -9.018 1.00 84.62 90 ALA A N 1
ATOM 693 C CA . ALA A 1 90 ? 12.438 -10.169 -7.593 1.00 84.62 90 ALA A CA 1
ATOM 694 C C . ALA A 1 90 ? 11.445 -9.169 -6.983 1.00 84.62 90 ALA A C 1
ATOM 696 O O . ALA A 1 90 ? 10.917 -9.425 -5.903 1.00 84.62 90 ALA A O 1
ATOM 697 N N . GLY A 1 91 ? 11.121 -8.085 -7.695 1.00 80.62 91 GLY A N 1
ATOM 698 C CA . GLY A 1 91 ? 10.073 -7.141 -7.310 1.00 80.62 91 GLY A CA 1
ATOM 699 C C . GLY A 1 91 ? 8.713 -7.822 -7.159 1.00 80.62 91 GLY A C 1
ATOM 700 O O . GLY A 1 91 ? 8.086 -7.706 -6.113 1.00 80.62 91 GLY A O 1
ATOM 701 N N . VAL A 1 92 ? 8.296 -8.620 -8.147 1.00 82.00 92 VAL A N 1
ATOM 702 C CA . VAL A 1 92 ? 7.038 -9.390 -8.086 1.00 82.00 92 VAL A CA 1
ATOM 703 C C . VAL A 1 92 ? 7.028 -10.380 -6.918 1.00 82.00 92 VAL A C 1
ATOM 705 O O . VAL A 1 92 ? 6.013 -10.511 -6.230 1.00 82.00 92 VAL A O 1
ATOM 708 N N . LEU A 1 93 ? 8.141 -11.075 -6.670 1.00 83.81 93 LEU A N 1
ATOM 709 C CA . LEU A 1 93 ? 8.274 -11.984 -5.530 1.00 83.81 93 LEU A CA 1
ATOM 710 C C . LEU A 1 93 ? 8.167 -11.242 -4.197 1.00 83.81 93 LEU A C 1
ATOM 712 O O . LEU A 1 93 ? 7.425 -11.679 -3.318 1.00 83.81 93 LEU A O 1
ATOM 716 N N . LEU A 1 94 ? 8.860 -10.112 -4.059 1.00 81.06 94 LEU A N 1
ATOM 717 C CA . LEU A 1 94 ? 8.826 -9.285 -2.858 1.00 81.06 94 LEU A CA 1
ATOM 718 C C . LEU A 1 94 ? 7.412 -8.755 -2.603 1.00 81.06 94 LEU A C 1
ATOM 720 O O . LEU A 1 94 ? 6.920 -8.841 -1.478 1.00 81.06 94 LEU A O 1
ATOM 724 N N . THR A 1 95 ? 6.730 -8.287 -3.651 1.00 80.62 95 THR A N 1
ATOM 725 C CA . THR A 1 95 ? 5.331 -7.865 -3.573 1.00 80.62 95 THR A CA 1
ATOM 726 C C . THR A 1 95 ? 4.445 -9.014 -3.105 1.00 80.62 95 THR A C 1
ATOM 728 O O . THR A 1 95 ? 3.710 -8.843 -2.143 1.00 80.62 95 THR A O 1
ATOM 731 N N . LYS A 1 96 ? 4.547 -10.215 -3.687 1.00 78.75 96 LYS A N 1
ATOM 732 C CA . LYS A 1 96 ? 3.741 -11.364 -3.233 1.00 78.75 96 LYS A CA 1
ATOM 733 C C . LYS A 1 96 ? 4.038 -11.780 -1.792 1.00 78.75 96 LYS A C 1
ATOM 735 O O . LYS A 1 96 ? 3.138 -12.231 -1.085 1.00 78.75 96 LYS A O 1
ATOM 740 N N . LEU A 1 97 ? 5.291 -11.667 -1.360 1.00 80.81 97 LEU A N 1
ATOM 741 C CA . LEU A 1 97 ? 5.708 -12.101 -0.032 1.00 80.81 97 LEU A CA 1
ATOM 742 C C . LEU A 1 97 ? 5.235 -11.135 1.062 1.00 80.81 97 LEU A C 1
ATOM 744 O O . LEU A 1 97 ? 4.683 -11.577 2.075 1.00 80.81 97 LEU A O 1
ATOM 748 N N . PHE A 1 98 ? 5.444 -9.834 0.854 1.00 77.06 98 PHE A N 1
ATOM 749 C CA . PHE A 1 98 ? 5.252 -8.811 1.882 1.00 77.06 98 PHE A CA 1
ATOM 750 C C . PHE A 1 98 ? 3.922 -8.078 1.791 1.00 77.06 98 PHE A C 1
ATOM 752 O O . PHE A 1 98 ? 3.398 -7.688 2.835 1.00 77.06 98 PHE A O 1
ATOM 759 N N . LEU A 1 99 ? 3.366 -7.900 0.593 1.00 75.81 99 LEU A N 1
ATOM 760 C CA . LEU A 1 99 ? 2.166 -7.098 0.414 1.00 75.81 99 LEU A CA 1
ATOM 761 C C . LEU A 1 99 ? 0.920 -7.907 0.814 1.00 75.81 99 LEU A C 1
ATOM 763 O O . LEU A 1 99 ? 0.673 -8.974 0.244 1.00 75.81 99 LEU A O 1
ATOM 767 N N . PRO A 1 100 ? 0.144 -7.457 1.815 1.00 72.75 100 PRO A N 1
ATOM 768 C CA . PRO A 1 100 ? -1.153 -8.045 2.107 1.00 72.75 100 PRO A CA 1
ATOM 769 C C . PRO A 1 100 ? -2.170 -7.614 1.050 1.00 72.75 100 PRO A C 1
ATOM 771 O O . PRO A 1 100 ? -2.193 -6.455 0.642 1.00 72.75 100 PRO A O 1
ATOM 774 N N . ASP A 1 101 ? -3.024 -8.543 0.631 1.00 72.62 101 ASP A N 1
ATOM 775 C CA . ASP A 1 101 ? -4.125 -8.250 -0.284 1.00 72.62 101 ASP A CA 1
ATOM 776 C C . ASP A 1 101 ? -5.290 -7.606 0.489 1.00 72.62 101 ASP A C 1
ATOM 778 O O . ASP A 1 101 ? -6.134 -8.273 1.092 1.00 72.62 101 ASP A O 1
ATOM 782 N N . THR A 1 102 ? -5.308 -6.278 0.535 1.00 67.00 102 THR A N 1
ATOM 783 C CA . THR A 1 102 ? -6.351 -5.504 1.217 1.00 67.00 102 THR A CA 1
ATOM 784 C C . THR A 1 102 ? -7.589 -5.258 0.357 1.00 67.00 102 THR A C 1
ATOM 786 O O . THR A 1 102 ? -8.514 -4.591 0.823 1.00 67.00 102 THR A O 1
ATOM 789 N N . THR A 1 103 ? -7.653 -5.809 -0.861 1.00 68.44 103 THR A N 1
ATOM 790 C CA . THR A 1 103 ? -8.745 -5.541 -1.799 1.00 68.44 103 THR A CA 1
ATOM 791 C C . THR A 1 103 ? -10.093 -5.991 -1.221 1.00 68.44 103 THR A C 1
ATOM 793 O O . THR A 1 103 ? -10.315 -7.165 -0.904 1.00 68.44 103 THR A O 1
ATOM 796 N N . GLY A 1 104 ? -11.011 -5.029 -1.078 1.00 66.69 104 GLY A N 1
ATOM 797 C CA . GLY A 1 104 ? -12.364 -5.235 -0.548 1.00 66.69 104 GLY A CA 1
ATOM 798 C C . GLY A 1 104 ? -12.495 -5.204 0.980 1.00 66.69 104 GLY A C 1
ATOM 799 O O . GLY A 1 104 ? -13.590 -5.453 1.480 1.00 66.69 104 GLY A O 1
ATOM 800 N N . LEU A 1 105 ? -11.425 -4.906 1.725 1.00 76.50 105 LEU A N 1
ATOM 801 C CA . LEU A 1 105 ? -11.491 -4.682 3.171 1.00 76.50 105 LEU A CA 1
ATOM 802 C C . LEU A 1 105 ? -11.826 -3.213 3.466 1.00 76.50 105 LEU A C 1
ATOM 804 O O . LEU A 1 105 ? -11.211 -2.310 2.902 1.00 76.50 105 LEU A O 1
ATOM 808 N N . ASP A 1 106 ? -12.766 -2.969 4.379 1.00 79.19 106 ASP A N 1
ATOM 809 C CA . ASP A 1 106 ? -13.138 -1.603 4.745 1.00 79.19 106 ASP A CA 1
ATOM 810 C C . ASP A 1 106 ? -11.988 -0.873 5.467 1.00 79.19 106 ASP A C 1
ATOM 812 O O . ASP A 1 106 ? -11.325 -1.414 6.361 1.00 79.19 106 ASP A O 1
ATOM 816 N N . LEU A 1 107 ? -11.779 0.397 5.114 1.00 78.00 107 LEU A N 1
ATOM 817 C CA . LEU A 1 107 ? -10.729 1.246 5.685 1.00 78.00 107 LEU A CA 1
ATOM 818 C C . LEU A 1 107 ? -10.907 1.422 7.201 1.00 78.00 107 LEU A C 1
ATOM 820 O O . LEU A 1 107 ? -9.922 1.515 7.939 1.00 78.00 107 LEU A O 1
ATOM 824 N N . ARG A 1 108 ? -12.157 1.428 7.692 1.00 75.94 108 ARG A N 1
ATOM 825 C CA . ARG A 1 108 ? -12.437 1.516 9.136 1.00 75.94 108 ARG A CA 1
ATOM 826 C C . ARG A 1 108 ? -11.963 0.266 9.872 1.00 75.94 108 ARG A C 1
ATOM 828 O O . ARG A 1 108 ? -11.458 0.373 10.988 1.00 75.94 108 ARG A O 1
ATOM 835 N N . GLU A 1 109 ? -12.071 -0.910 9.259 1.00 78.62 109 GLU A N 1
ATOM 836 C CA . GLU A 1 109 ? -11.636 -2.168 9.872 1.00 78.62 109 GLU A CA 1
ATOM 837 C C . GLU A 1 109 ? -10.111 -2.278 9.935 1.00 78.62 109 GLU A C 1
ATOM 839 O O . GLU A 1 109 ? -9.575 -2.730 10.952 1.00 78.62 109 GLU A O 1
ATOM 844 N N . GLN A 1 110 ? -9.406 -1.781 8.914 1.00 79.25 110 GLN A N 1
ATOM 845 C CA . GLN A 1 110 ? -7.950 -1.631 8.967 1.00 79.25 110 GLN A CA 1
ATOM 846 C C . GLN A 1 110 ? -7.510 -0.669 10.072 1.00 79.25 110 GLN A C 1
ATOM 848 O O . GLN A 1 110 ? -6.597 -0.981 10.840 1.00 79.25 110 GLN A O 1
ATOM 853 N N . GLN A 1 111 ? -8.180 0.479 10.189 1.00 80.25 111 GLN A N 1
ATOM 854 C CA . GLN A 1 111 ? -7.892 1.457 11.234 1.00 80.25 111 GLN A CA 1
ATOM 855 C C . GLN A 1 111 ? -8.150 0.878 12.632 1.00 80.25 111 GLN A C 1
ATOM 857 O O . GLN A 1 111 ? -7.346 1.079 13.543 1.00 80.25 111 GLN A O 1
ATOM 862 N N . ARG A 1 112 ? -9.224 0.098 12.802 1.00 79.38 112 ARG A N 1
ATOM 863 C CA . ARG A 1 112 ? -9.530 -0.597 14.059 1.00 79.38 112 ARG A CA 1
ATOM 864 C C . ARG A 1 112 ? -8.425 -1.583 14.435 1.00 79.38 112 ARG A C 1
ATOM 866 O O . ARG A 1 112 ? -7.966 -1.575 15.578 1.00 79.38 112 ARG A O 1
ATOM 873 N N . ARG A 1 113 ? -7.942 -2.380 13.475 1.00 81.81 113 ARG A N 1
ATOM 874 C CA . ARG A 1 113 ? -6.803 -3.286 13.687 1.00 81.81 113 ARG A CA 1
ATOM 875 C C . ARG A 1 113 ? -5.532 -2.517 14.059 1.00 81.81 113 ARG A C 1
ATOM 877 O O . ARG A 1 113 ? -4.827 -2.911 14.983 1.00 81.81 113 ARG A O 1
ATOM 884 N N . TRP A 1 114 ? -5.252 -1.405 13.380 1.00 81.06 114 TRP A N 1
ATOM 885 C CA . TRP A 1 114 ? -4.101 -0.546 13.670 1.00 81.06 114 TRP A CA 1
ATOM 886 C C . TRP A 1 114 ? -4.119 0.009 15.103 1.00 81.06 114 TRP A C 1
ATOM 888 O O . TRP A 1 114 ? -3.086 0.017 15.772 1.00 81.06 114 TRP A O 1
ATOM 898 N N . LEU A 1 115 ? -5.289 0.417 15.604 1.00 83.38 115 LEU A N 1
ATOM 899 C CA . LEU A 1 115 ? -5.450 0.876 16.989 1.00 83.38 115 LEU A CA 1
ATOM 900 C C . LEU A 1 115 ? -5.114 -0.225 18.005 1.00 83.38 115 LEU A C 1
ATOM 902 O O . LEU A 1 115 ? -4.375 0.034 18.954 1.00 83.38 115 LEU A O 1
ATOM 906 N N . HIS A 1 116 ? -5.578 -1.454 17.768 1.00 82.50 116 HIS A N 1
ATOM 907 C CA . HIS A 1 116 ? -5.288 -2.599 18.639 1.00 82.50 116 HIS A CA 1
ATOM 908 C C . HIS A 1 116 ? -3.792 -2.952 18.637 1.00 82.50 116 HIS A C 1
ATOM 910 O O . HIS A 1 116 ? -3.217 -3.216 19.692 1.00 82.50 116 HIS A O 1
ATOM 916 N N . ILE A 1 117 ? -3.128 -2.866 17.476 1.00 84.06 117 ILE A N 1
ATOM 917 C CA . ILE A 1 117 ? -1.670 -3.043 17.360 1.00 84.06 117 ILE A CA 1
ATOM 918 C C . ILE A 1 117 ? -0.923 -1.958 18.149 1.00 84.06 117 ILE A C 1
ATOM 920 O O . ILE A 1 117 ? -0.000 -2.274 18.898 1.00 84.06 117 ILE A O 1
ATOM 924 N N . ARG A 1 118 ? -1.335 -0.686 18.041 1.00 82.50 118 ARG A N 1
ATOM 925 C CA . ARG A 1 118 ? -0.720 0.426 18.791 1.00 82.50 118 ARG A CA 1
ATOM 926 C C . ARG A 1 118 ? -0.857 0.291 20.305 1.00 82.50 118 ARG A C 1
ATOM 928 O O . ARG A 1 118 ? 0.010 0.761 21.030 1.00 82.50 118 ARG A O 1
ATOM 935 N N . GLN A 1 119 ? -1.935 -0.327 20.768 1.00 85.25 119 GLN A N 1
ATOM 936 C CA . GLN A 1 119 ? -2.206 -0.551 22.188 1.00 85.25 119 GLN A C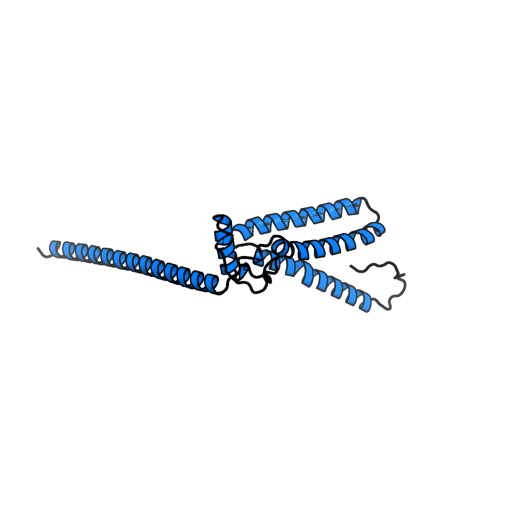A 1
ATOM 937 C C . GLN A 1 119 ? -1.539 -1.828 22.731 1.00 85.25 119 GLN A C 1
ATOM 939 O O . GLN A 1 119 ? -1.718 -2.146 23.902 1.00 85.25 119 GLN A O 1
ATOM 944 N N . GLY A 1 120 ? -0.796 -2.575 21.902 1.00 81.62 120 GLY A N 1
ATOM 945 C CA . GLY A 1 120 ? -0.187 -3.855 22.283 1.00 81.62 120 GLY A CA 1
ATOM 946 C C . GLY A 1 120 ? -1.185 -5.015 22.416 1.00 81.62 120 GLY A C 1
ATOM 947 O O . GLY A 1 120 ? -0.806 -6.109 22.824 1.00 81.62 120 GLY A O 1
ATOM 948 N N . ARG A 1 121 ? -2.453 -4.807 22.037 1.00 82.25 121 ARG A N 1
ATOM 949 C CA . ARG A 1 121 ? -3.565 -5.766 22.156 1.00 82.25 121 ARG A CA 1
ATOM 950 C C . ARG A 1 121 ? -3.927 -6.385 20.807 1.00 82.25 121 ARG A C 1
ATOM 952 O O . ARG A 1 121 ? -5.091 -6.486 20.436 1.00 82.25 121 ARG A O 1
ATOM 959 N N . GLU A 1 122 ? -2.916 -6.799 20.039 1.00 75.69 122 GLU A N 1
ATOM 960 C CA . GLU A 1 122 ? -3.120 -7.393 18.704 1.00 75.69 122 GLU A CA 1
ATOM 961 C C . GLU A 1 122 ? -3.952 -8.692 18.763 1.00 75.69 122 GLU A C 1
ATOM 963 O O . GLU A 1 122 ? -4.705 -8.977 17.838 1.00 75.69 122 GLU A O 1
ATOM 968 N N . HIS A 1 123 ? -3.862 -9.440 19.866 1.00 76.19 123 HIS A N 1
ATOM 969 C CA . HIS A 1 123 ? -4.563 -10.711 20.079 1.00 76.19 123 HIS A CA 1
ATOM 970 C C . HIS A 1 123 ? -6.061 -10.558 20.389 1.00 76.19 123 HIS A C 1
ATOM 972 O O . HIS A 1 123 ? -6.802 -11.527 20.269 1.00 76.19 123 HIS A O 1
ATOM 978 N N . GLU A 1 124 ? -6.521 -9.365 20.775 1.00 77.31 124 GLU A N 1
ATOM 979 C CA . GLU A 1 124 ? -7.936 -9.100 21.077 1.00 77.31 124 GLU A CA 1
ATOM 980 C C . GLU A 1 124 ? -8.745 -8.734 19.826 1.00 77.31 124 GLU A C 1
ATOM 982 O O . GLU A 1 124 ? -9.979 -8.745 19.842 1.00 77.31 124 GLU A O 1
ATOM 987 N N . TYR A 1 125 ? -8.071 -8.430 18.715 1.00 77.06 125 TYR A N 1
ATOM 988 C CA . TYR A 1 125 ? -8.737 -8.085 17.470 1.00 77.06 125 TYR A CA 1
ATOM 989 C C . TYR A 1 125 ? -9.092 -9.344 16.669 1.00 77.06 125 TYR A C 1
ATOM 991 O O . TYR A 1 125 ? -8.218 -10.012 16.119 1.00 77.06 125 TYR A O 1
ATOM 999 N N . HIS A 1 126 ? -10.395 -9.601 16.534 1.00 78.44 126 HIS A N 1
ATOM 1000 C CA . HIS A 1 126 ? -10.928 -10.795 15.864 1.00 78.44 126 HIS A CA 1
ATOM 1001 C C . HIS A 1 126 ? -11.634 -10.502 14.527 1.00 78.44 126 HIS A C 1
ATOM 1003 O O . HIS A 1 126 ? -12.226 -11.384 13.912 1.00 78.44 126 HIS A O 1
ATOM 1009 N N . GLY A 1 127 ? -11.570 -9.255 14.053 1.00 80.00 127 GLY A N 1
ATOM 1010 C CA . GLY A 1 127 ? -12.316 -8.798 12.881 1.00 80.00 127 GLY A CA 1
ATOM 1011 C C . GLY A 1 127 ? -11.811 -9.320 11.520 1.00 80.00 127 GLY A C 1
ATOM 1012 O O . GLY A 1 127 ? -10.777 -9.991 11.429 1.00 80.00 127 GLY A O 1
ATOM 1013 N N . PRO A 1 128 ? -12.496 -8.945 10.420 1.00 77.19 128 PRO A N 1
ATOM 1014 C CA . PRO A 1 128 ? -12.202 -9.418 9.060 1.00 77.19 128 PRO A CA 1
ATOM 1015 C C . PRO A 1 128 ? -10.781 -9.101 8.575 1.00 77.19 128 PRO A C 1
ATOM 1017 O O . PRO A 1 128 ? -10.228 -9.839 7.761 1.00 77.19 128 PRO A O 1
ATOM 1020 N N . ALA A 1 129 ? -10.132 -8.071 9.130 1.00 75.44 129 ALA A N 1
ATOM 1021 C CA . ALA A 1 129 ? -8.760 -7.690 8.787 1.00 75.44 129 ALA A CA 1
ATOM 1022 C C . ALA A 1 129 ? -7.678 -8.710 9.215 1.00 75.44 129 ALA A C 1
ATOM 1024 O O . ALA A 1 129 ? -6.512 -8.550 8.843 1.00 75.44 129 ALA A O 1
ATOM 1025 N N . VAL A 1 130 ? -8.036 -9.731 10.009 1.00 74.94 130 VAL A N 1
ATOM 1026 C CA . VAL A 1 130 ? -7.159 -10.853 10.410 1.00 74.94 130 VAL A CA 1
ATOM 1027 C C . VAL A 1 130 ? -7.428 -12.125 9.587 1.00 74.94 130 VAL A C 1
ATOM 1029 O O . VAL A 1 130 ? -6.722 -13.130 9.694 1.00 74.94 130 VAL A O 1
ATOM 1032 N N . HIS A 1 131 ? -8.409 -12.084 8.686 1.00 77.81 131 HIS A N 1
ATOM 1033 C CA . HIS A 1 131 ? -8.744 -13.218 7.840 1.00 77.81 131 HIS A CA 1
ATOM 1034 C C . HIS A 1 131 ? -7.613 -13.559 6.850 1.00 77.81 131 HIS A C 1
ATOM 1036 O O . HIS A 1 131 ? -6.976 -12.673 6.280 1.00 77.81 131 HIS A O 1
ATOM 1042 N N . ARG A 1 132 ? -7.389 -14.855 6.569 1.00 65.69 132 ARG A N 1
ATOM 1043 C CA . ARG A 1 132 ? -6.267 -15.354 5.731 1.00 65.69 132 ARG A CA 1
ATOM 1044 C C . ARG A 1 132 ? -6.193 -14.737 4.329 1.00 65.69 132 ARG A C 1
ATOM 1046 O O . ARG A 1 132 ? -5.113 -14.775 3.733 1.00 65.69 132 ARG A O 1
ATOM 1053 N N . LYS A 1 133 ? -7.314 -14.228 3.807 1.00 74.38 133 LYS A N 1
ATOM 1054 C CA . LYS A 1 133 ? -7.412 -13.521 2.521 1.00 74.38 133 LYS A CA 1
ATOM 1055 C C . LYS A 1 133 ? -6.702 -12.163 2.547 1.00 74.38 133 LYS A C 1
ATOM 1057 O O . LYS A 1 133 ? -6.057 -11.823 1.571 1.00 74.38 133 LYS A O 1
ATOM 1062 N N . HIS A 1 134 ? -6.759 -11.456 3.676 1.00 76.44 134 HIS A N 1
ATOM 1063 C CA . HIS A 1 134 ? -6.226 -10.099 3.834 1.00 76.44 134 HIS A CA 1
ATOM 1064 C C . HIS A 1 134 ? -4.832 -10.044 4.471 1.00 76.44 134 HIS A C 1
ATOM 1066 O O . HIS A 1 134 ? -4.322 -8.973 4.796 1.00 76.44 134 HIS A O 1
ATOM 1072 N N . LEU A 1 135 ? -4.198 -11.202 4.669 1.00 73.50 135 LEU A N 1
ATOM 1073 C CA . LEU A 1 135 ? -2.828 -11.299 5.161 1.00 73.50 135 LEU A CA 1
ATOM 1074 C C . LEU A 1 135 ? -1.862 -11.593 4.019 1.00 73.50 135 LEU A C 1
ATOM 1076 O O . LEU A 1 135 ? -2.133 -12.436 3.163 1.00 73.50 135 LEU A O 1
ATOM 1080 N N . SER A 1 136 ? -0.686 -10.966 4.080 1.00 80.06 136 SER A N 1
ATOM 1081 C CA . SER A 1 136 ? 0.442 -11.322 3.223 1.00 80.06 136 SER A CA 1
ATOM 1082 C C . SER A 1 136 ? 0.884 -12.764 3.476 1.00 80.06 136 SER A C 1
ATOM 1084 O O . SER A 1 136 ? 0.620 -13.342 4.538 1.00 80.06 136 SER A O 1
ATOM 1086 N N . ILE A 1 137 ? 1.592 -13.355 2.513 1.00 76.12 137 ILE A N 1
ATOM 1087 C CA . ILE A 1 137 ? 2.152 -14.708 2.652 1.00 76.12 137 ILE A CA 1
ATOM 1088 C C . ILE A 1 137 ? 3.057 -14.777 3.890 1.00 76.12 137 ILE A C 1
ATOM 1090 O O . ILE A 1 137 ? 2.965 -15.727 4.669 1.00 76.12 137 ILE A O 1
ATOM 1094 N N . TRP A 1 138 ? 3.843 -13.726 4.133 1.00 73.38 138 TRP A N 1
ATOM 1095 C CA . TRP A 1 138 ? 4.632 -13.575 5.352 1.00 73.38 138 TRP A CA 1
ATOM 1096 C C . TRP A 1 138 ? 3.774 -13.520 6.623 1.00 73.38 138 TRP A C 1
ATOM 1098 O O . TRP A 1 138 ? 4.039 -14.233 7.589 1.00 73.38 138 TRP A O 1
ATOM 1108 N N . GLY A 1 139 ? 2.702 -12.722 6.632 1.00 70.31 139 GLY A N 1
ATOM 1109 C CA . GLY A 1 139 ? 1.786 -12.635 7.774 1.00 70.31 139 GLY A CA 1
ATOM 1110 C C . GLY A 1 139 ? 1.088 -13.963 8.080 1.00 70.31 139 GLY A C 1
ATOM 1111 O O . GLY A 1 139 ? 0.861 -14.298 9.244 1.00 70.31 139 GLY A O 1
ATOM 1112 N N . ARG A 1 140 ? 0.794 -14.747 7.038 1.00 77.75 140 ARG A N 1
ATOM 1113 C CA . ARG A 1 140 ? 0.256 -16.104 7.161 1.00 77.75 140 ARG A CA 1
ATOM 1114 C C . ARG A 1 140 ? 1.282 -17.056 7.775 1.00 77.75 140 ARG A C 1
ATOM 1116 O O . ARG A 1 140 ? 0.908 -17.859 8.625 1.00 77.75 140 ARG A O 1
ATOM 1123 N N . TRP A 1 141 ? 2.549 -16.942 7.380 1.00 76.62 141 TRP A N 1
ATOM 1124 C CA . TRP A 1 141 ? 3.642 -17.739 7.938 1.00 76.62 141 TRP A CA 1
ATOM 1125 C C . TRP A 1 141 ? 3.920 -17.404 9.410 1.00 76.62 141 TRP A C 1
ATOM 1127 O O . TRP A 1 141 ? 4.044 -18.305 10.231 1.00 76.62 141 TRP A O 1
ATOM 1137 N N . MET A 1 142 ? 3.870 -16.120 9.772 1.00 71.88 142 MET A N 1
ATOM 1138 C CA . MET A 1 142 ? 3.984 -15.627 11.154 1.00 71.88 142 MET A CA 1
ATOM 1139 C C . MET A 1 142 ? 2.772 -15.976 12.041 1.00 71.88 142 MET A C 1
ATOM 1141 O O . MET A 1 142 ? 2.715 -15.572 13.199 1.00 71.88 142 MET A O 1
ATOM 1145 N N . GLY A 1 143 ? 1.771 -16.693 11.517 1.00 68.88 143 GLY A N 1
ATOM 1146 C CA . GLY A 1 143 ? 0.622 -17.156 12.295 1.00 68.88 143 GLY A CA 1
ATOM 1147 C C . GLY A 1 143 ? -0.370 -16.061 12.695 1.00 68.88 143 GLY A C 1
ATOM 1148 O O . GLY A 1 143 ? -1.246 -16.325 13.515 1.00 68.88 143 GLY A O 1
ATOM 1149 N N . LYS A 1 144 ? -0.300 -14.861 12.098 1.00 68.06 144 LYS A N 1
ATOM 1150 C CA . LYS A 1 144 ? -1.175 -13.732 12.462 1.00 68.06 144 LYS A CA 1
ATOM 1151 C C . LYS A 1 144 ? -2.662 -13.988 12.199 1.00 68.06 144 LYS A C 1
ATOM 1153 O O . LYS A 1 144 ? -3.486 -13.301 12.775 1.00 68.06 144 LYS A O 1
ATOM 1158 N N . GLY A 1 145 ? -3.011 -14.986 11.383 1.00 70.06 145 GLY A N 1
ATOM 1159 C CA . GLY A 1 145 ? -4.401 -15.373 11.105 1.00 70.06 145 GLY A CA 1
ATOM 1160 C C . GLY A 1 145 ? -5.072 -16.250 12.173 1.00 70.06 145 GLY A C 1
ATOM 1161 O O . GLY A 1 145 ? -6.222 -16.629 11.981 1.00 70.06 145 GLY A O 1
ATOM 1162 N N . LYS A 1 146 ? -4.377 -16.614 13.263 1.00 69.56 146 LYS A N 1
ATOM 1163 C CA . LYS A 1 146 ? -4.915 -17.502 14.315 1.00 69.56 146 LYS A CA 1
ATOM 1164 C C . LYS A 1 146 ? -6.030 -16.873 15.158 1.00 69.56 146 LYS A C 1
ATOM 1166 O O . LYS A 1 146 ? -6.791 -17.609 15.769 1.00 69.56 146 LYS A O 1
ATOM 1171 N N . HIS A 1 147 ? -6.129 -15.547 15.174 1.00 68.88 147 HIS A N 1
ATOM 1172 C CA . HIS A 1 147 ? -7.078 -14.795 16.001 1.00 68.88 147 HIS A CA 1
ATOM 1173 C C . HIS A 1 147 ? -8.349 -14.387 15.242 1.00 68.88 147 HIS A C 1
ATOM 1175 O O . HIS A 1 147 ? -9.061 -13.497 15.676 1.00 68.88 147 HIS A O 1
ATOM 1181 N N . TYR A 1 148 ? -8.633 -14.977 14.077 1.00 75.44 148 TYR A N 1
ATOM 1182 C CA . TYR A 1 148 ? -9.857 -14.662 13.339 1.00 75.44 148 TYR A CA 1
ATOM 1183 C C . TYR A 1 148 ? -11.059 -15.401 13.940 1.00 75.44 148 TYR A C 1
ATOM 1185 O O . TYR A 1 148 ? -11.096 -16.629 13.905 1.00 75.44 148 TYR A O 1
ATOM 1193 N N . ASP A 1 149 ? -12.046 -14.648 14.425 1.00 80.50 149 ASP A N 1
ATOM 1194 C CA . ASP A 1 149 ? -13.319 -15.175 14.920 1.00 80.50 149 ASP A CA 1
ATOM 1195 C C . ASP A 1 149 ? -14.455 -14.222 14.511 1.00 80.50 149 ASP A C 1
ATOM 1197 O O . ASP A 1 149 ? -14.492 -13.050 14.899 1.00 80.50 149 ASP A O 1
ATOM 1201 N N . ALA A 1 150 ? -15.369 -14.724 13.676 1.00 77.88 150 ALA A N 1
ATOM 1202 C CA . ALA A 1 150 ? -16.447 -13.929 13.098 1.00 77.88 150 ALA A CA 1
ATOM 1203 C C . ALA A 1 150 ? -17.475 -13.476 14.149 1.00 77.88 150 ALA A C 1
ATOM 1205 O O . ALA A 1 150 ? -17.962 -12.344 14.072 1.00 77.88 150 ALA A O 1
ATOM 1206 N N . ASP A 1 151 ? -17.758 -14.317 15.146 1.00 80.56 151 ASP A N 1
ATOM 1207 C CA . ASP A 1 151 ? -18.764 -14.041 16.169 1.00 80.56 151 ASP A CA 1
ATOM 1208 C C . ASP A 1 151 ? -18.234 -13.022 17.179 1.00 80.56 151 ASP A C 1
ATOM 1210 O O . ASP A 1 151 ? -18.899 -12.022 17.471 1.00 80.56 151 ASP A O 1
ATOM 1214 N N . LEU A 1 152 ? -16.991 -13.198 17.643 1.00 78.94 152 LEU A N 1
ATOM 1215 C CA . LEU A 1 152 ? -16.320 -12.209 18.495 1.00 78.94 152 LEU A CA 1
ATOM 1216 C C . LEU A 1 152 ? -16.159 -10.864 17.772 1.00 78.94 152 LEU A C 1
ATOM 1218 O O . LEU A 1 152 ? -16.388 -9.806 18.365 1.00 78.94 152 LEU A O 1
ATOM 1222 N N . GLY A 1 153 ? -15.825 -10.891 16.478 1.00 80.06 153 GLY A N 1
ATOM 1223 C CA . GLY A 1 153 ? -15.743 -9.697 15.640 1.00 80.06 153 GLY A CA 1
ATOM 1224 C C . GLY A 1 153 ? -17.074 -8.942 15.534 1.00 80.06 153 GLY A C 1
ATOM 1225 O O . GLY A 1 153 ? -17.092 -7.711 15.642 1.00 80.06 153 GLY A O 1
ATOM 1226 N N . TYR A 1 154 ? -18.191 -9.658 15.375 1.00 81.88 154 TYR A N 1
ATOM 1227 C CA . TYR A 1 154 ? -19.529 -9.063 15.333 1.00 81.88 154 TYR A CA 1
ATOM 1228 C C . TYR A 1 154 ? -19.926 -8.451 16.681 1.00 81.88 154 TYR A C 1
ATOM 1230 O O . TYR A 1 154 ? -20.344 -7.293 16.732 1.00 81.88 154 TYR A O 1
ATOM 1238 N N . GLN A 1 155 ? -19.720 -9.178 17.782 1.00 84.81 155 GLN A N 1
ATOM 1239 C CA . GLN A 1 155 ? -20.023 -8.696 19.135 1.00 84.81 155 GLN A CA 1
ATOM 1240 C C . GLN A 1 155 ? -19.250 -7.416 19.476 1.00 84.81 155 GLN A C 1
ATOM 1242 O O . GLN A 1 155 ? -19.814 -6.473 20.031 1.00 84.81 155 GLN A O 1
ATOM 1247 N N . MET A 1 156 ? -17.972 -7.342 19.095 1.00 81.12 156 MET A N 1
ATOM 1248 C CA . MET A 1 156 ? -17.159 -6.130 19.246 1.00 81.12 156 MET A CA 1
ATOM 1249 C C . MET A 1 156 ? -17.732 -4.958 18.442 1.00 81.12 156 MET A C 1
ATOM 1251 O O . MET A 1 156 ? -17.835 -3.849 18.958 1.00 81.12 156 MET A O 1
ATOM 1255 N N . LYS A 1 157 ? -18.173 -5.204 17.203 1.00 81.44 157 LYS A N 1
ATOM 1256 C CA . LYS A 1 157 ? -18.774 -4.175 16.339 1.00 81.44 157 LYS A CA 1
ATOM 1257 C C . LYS A 1 157 ? -20.082 -3.632 16.927 1.00 81.44 157 LYS A C 1
ATOM 1259 O O . LYS A 1 157 ? -20.301 -2.424 16.898 1.00 81.44 157 LYS A O 1
ATOM 1264 N N . VAL A 1 158 ? -20.912 -4.499 17.512 1.00 85.06 158 VAL A N 1
ATOM 1265 C CA . VAL A 1 158 ? -22.147 -4.099 18.210 1.00 85.06 158 VAL A CA 1
ATOM 1266 C C . VAL A 1 158 ? -21.838 -3.278 19.464 1.00 85.06 158 VAL A C 1
ATOM 1268 O O . VAL A 1 158 ? -22.482 -2.255 19.691 1.00 85.06 158 VAL A O 1
ATOM 1271 N N . LYS A 1 159 ? -20.843 -3.686 20.264 1.00 84.94 159 LYS A N 1
ATOM 1272 C CA . LYS A 1 159 ? -20.410 -2.941 21.459 1.00 84.94 159 LYS A CA 1
ATOM 1273 C C . LYS A 1 159 ? -19.881 -1.553 21.112 1.00 84.94 159 LYS A C 1
ATOM 1275 O O . LYS A 1 159 ? -20.258 -0.588 21.764 1.00 84.94 159 LYS A O 1
ATOM 1280 N N . GLU A 1 160 ? -19.055 -1.446 20.074 1.00 83.94 160 GLU A N 1
ATOM 1281 C CA . GLU A 1 160 ? -18.557 -0.154 19.596 1.00 83.94 160 GLU A CA 1
ATOM 1282 C C . GLU A 1 160 ? -19.690 0.734 19.080 1.00 83.94 160 GLU A C 1
ATOM 1284 O O . GLU A 1 160 ? -19.768 1.891 19.469 1.00 83.94 160 GLU A O 1
ATOM 1289 N N . CYS A 1 161 ? -20.604 0.198 18.265 1.00 85.94 161 CYS A N 1
ATOM 1290 C CA . CYS A 1 161 ? -21.740 0.967 17.754 1.00 85.94 161 CYS A CA 1
ATOM 1291 C C . CYS A 1 161 ? -22.632 1.488 18.892 1.00 85.94 161 CYS A C 1
ATOM 1293 O O . CYS A 1 161 ? -23.082 2.632 18.860 1.00 85.94 161 CYS A O 1
ATOM 1295 N N . ARG A 1 162 ? -22.833 0.673 19.935 1.00 90.06 162 ARG A N 1
ATOM 1296 C CA . ARG A 1 162 ? -23.529 1.091 21.155 1.00 90.06 162 ARG A CA 1
ATOM 1297 C C . ARG A 1 162 ? -22.781 2.212 21.878 1.00 90.06 162 ARG A C 1
ATOM 1299 O O . ARG A 1 162 ? -23.407 3.205 22.220 1.00 90.06 162 ARG A O 1
ATOM 1306 N N . ALA A 1 163 ? -21.471 2.078 22.074 1.00 87.69 163 ALA A N 1
ATOM 1307 C CA . ALA A 1 163 ? -20.662 3.098 22.738 1.00 87.69 163 ALA A CA 1
ATOM 1308 C C . ALA A 1 163 ? -20.636 4.424 21.954 1.00 87.69 163 ALA A C 1
ATOM 1310 O O . ALA A 1 163 ? -20.769 5.491 22.547 1.00 87.69 163 ALA A O 1
ATOM 1311 N N . GLU A 1 164 ? -20.523 4.367 20.621 1.00 87.44 164 GLU A N 1
ATOM 1312 C CA . GLU A 1 164 ? -20.615 5.542 19.743 1.00 87.44 164 GLU A CA 1
ATOM 1313 C C . GLU A 1 164 ? -21.987 6.222 19.865 1.00 87.44 164 GLU A C 1
ATOM 1315 O O . GLU A 1 164 ? -22.065 7.447 19.960 1.00 87.44 164 GLU A O 1
ATOM 1320 N N . TRP A 1 165 ? -23.071 5.441 19.906 1.00 89.12 165 TRP A N 1
ATOM 1321 C CA . TRP A 1 165 ? -24.422 5.968 20.094 1.00 89.12 165 TRP A CA 1
ATOM 1322 C C . TRP A 1 165 ?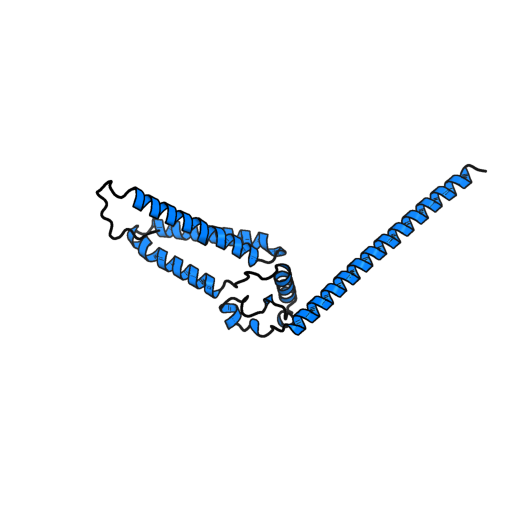 -24.604 6.611 21.475 1.00 89.12 165 TRP A C 1
ATOM 1324 O O . TRP A 1 165 ? -25.129 7.718 21.564 1.00 89.12 165 TRP A O 1
ATOM 1334 N N . GLU A 1 166 ? -24.135 5.963 22.543 1.00 90.50 166 GLU A N 1
ATOM 1335 C CA . GLU A 1 166 ? -24.191 6.495 23.910 1.00 90.50 166 GLU A CA 1
ATOM 1336 C C . GLU A 1 166 ? -23.411 7.812 24.036 1.00 90.50 166 GLU A C 1
ATOM 1338 O O . GLU A 1 166 ? -23.938 8.777 24.592 1.00 90.50 166 GLU A O 1
ATOM 1343 N N . ALA A 1 167 ? -22.210 7.889 23.451 1.00 88.31 167 ALA A N 1
ATOM 1344 C CA . ALA A 1 167 ? -21.411 9.112 23.404 1.00 88.31 167 ALA A CA 1
ATOM 1345 C C . ALA A 1 167 ? -22.112 10.229 22.612 1.00 88.31 167 ALA A C 1
ATOM 1347 O O . ALA A 1 167 ? -22.188 11.363 23.079 1.00 88.31 167 ALA A O 1
ATOM 1348 N N . ALA A 1 168 ? -22.694 9.913 21.450 1.00 86.56 168 ALA A N 1
ATOM 1349 C CA . ALA A 1 168 ? -23.446 10.884 20.656 1.00 86.56 168 ALA A CA 1
ATOM 1350 C C . ALA A 1 168 ? -24.697 11.402 21.390 1.00 86.56 168 ALA A C 1
ATOM 1352 O O . ALA A 1 168 ? -25.039 12.579 21.283 1.00 86.56 168 ALA A O 1
ATOM 1353 N N . MET A 1 169 ? -25.379 10.544 22.156 1.00 85.94 169 MET A N 1
ATOM 1354 C CA . MET A 1 169 ? -26.512 10.950 22.994 1.00 85.94 169 MET A CA 1
ATOM 1355 C C . MET A 1 169 ? -26.084 11.764 24.222 1.00 85.94 169 MET A C 1
ATOM 1357 O O . MET A 1 169 ? -26.870 12.580 24.695 1.00 85.94 169 MET A O 1
ATOM 1361 N N . ALA A 1 170 ? -24.881 11.544 24.760 1.00 87.69 170 ALA A N 1
ATOM 1362 C CA . ALA A 1 170 ? -24.300 12.374 25.818 1.00 87.69 170 ALA A CA 1
ATOM 1363 C C . ALA A 1 170 ? -24.003 13.790 25.310 1.00 87.69 170 ALA A C 1
ATOM 1365 O O . ALA A 1 170 ? -24.541 14.735 25.873 1.00 87.69 170 ALA A O 1
ATOM 1366 N N . VAL A 1 171 ? -23.294 13.927 24.183 1.00 84.44 171 VAL A N 1
ATOM 1367 C CA . VAL A 1 171 ? -23.035 15.238 23.554 1.00 84.44 171 VAL A CA 1
ATOM 1368 C C . VAL A 1 171 ? -24.345 15.958 23.235 1.00 84.44 171 VAL A C 1
ATOM 1370 O O . VAL A 1 171 ? -24.518 17.122 23.565 1.00 84.44 171 VAL A O 1
ATOM 1373 N N . ARG A 1 172 ? -25.335 15.248 22.675 1.00 80.38 172 ARG A N 1
ATOM 1374 C CA . ARG A 1 172 ? -26.649 15.840 22.379 1.00 80.38 172 ARG A CA 1
ATOM 1375 C C . ARG A 1 172 ? -27.438 16.247 23.632 1.00 80.38 172 ARG A C 1
ATOM 1377 O O . ARG A 1 172 ? -28.348 17.065 23.519 1.00 80.38 172 ARG A O 1
ATOM 1384 N N . ARG A 1 173 ? -27.167 15.636 24.790 1.00 77.62 173 ARG A N 1
ATOM 1385 C CA . ARG A 1 173 ? -27.738 16.061 26.076 1.00 77.62 173 ARG A CA 1
ATOM 1386 C C . ARG A 1 173 ? -27.035 17.310 26.585 1.00 77.62 173 ARG A C 1
ATOM 1388 O O . ARG A 1 173 ? -27.728 18.275 26.852 1.00 77.62 173 ARG A O 1
ATOM 1395 N N . GLU A 1 174 ? -25.707 17.319 26.589 1.00 79.12 174 GLU A N 1
ATOM 1396 C CA . GLU A 1 174 ? -24.906 18.493 26.959 1.00 79.12 174 GLU A CA 1
ATOM 1397 C C . GLU A 1 174 ? -25.261 19.716 26.100 1.00 79.12 174 GLU A C 1
ATOM 1399 O O . GLU A 1 174 ? -25.499 20.785 26.646 1.00 79.12 174 GLU A O 1
ATOM 1404 N N . ASP A 1 175 ? -25.408 19.554 24.779 1.00 77.75 175 ASP A N 1
ATOM 1405 C CA . ASP A 1 175 ? -25.833 20.635 23.876 1.00 77.75 175 ASP A CA 1
ATOM 1406 C C . ASP A 1 175 ? -27.239 21.158 24.206 1.00 77.75 175 ASP A C 1
ATOM 1408 O O . ASP A 1 175 ? -27.512 22.347 24.058 1.00 77.75 175 ASP A O 1
ATOM 1412 N N . LYS A 1 176 ? -28.159 20.277 24.623 1.00 74.19 176 LYS A N 1
ATOM 1413 C CA . LYS A 1 176 ? -29.511 20.682 25.029 1.00 74.19 176 LYS A CA 1
ATOM 1414 C C . LYS A 1 176 ? -29.497 21.403 26.366 1.00 74.19 176 LYS A C 1
ATOM 1416 O O . LYS A 1 176 ? -30.149 22.430 26.475 1.00 74.19 176 LYS A O 1
ATOM 1421 N N . ASP A 1 177 ? -28.776 20.872 27.344 1.00 73.38 177 ASP A N 1
ATOM 1422 C CA . ASP A 1 177 ? -28.668 21.464 28.675 1.00 73.38 177 AS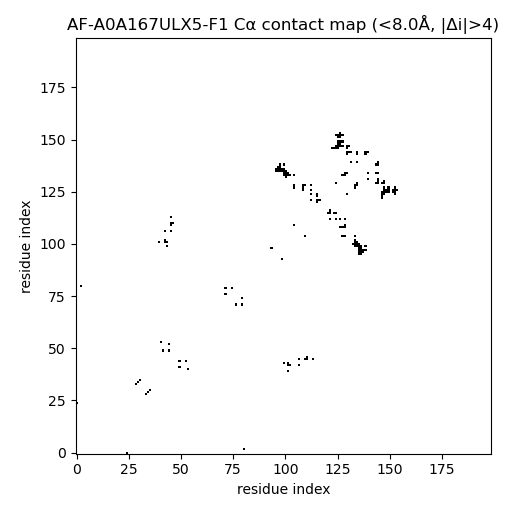P A CA 1
ATOM 1423 C C . ASP A 1 177 ? -27.981 22.839 28.585 1.00 73.38 177 ASP A C 1
ATOM 1425 O O . ASP A 1 177 ? -28.459 23.803 29.173 1.00 73.38 177 ASP A O 1
ATOM 1429 N N . ALA A 1 178 ? -26.952 22.976 27.740 1.00 70.56 178 ALA A N 1
ATOM 1430 C CA . ALA A 1 178 ? -26.311 24.257 27.446 1.00 70.56 178 ALA A CA 1
ATOM 1431 C C . ALA A 1 178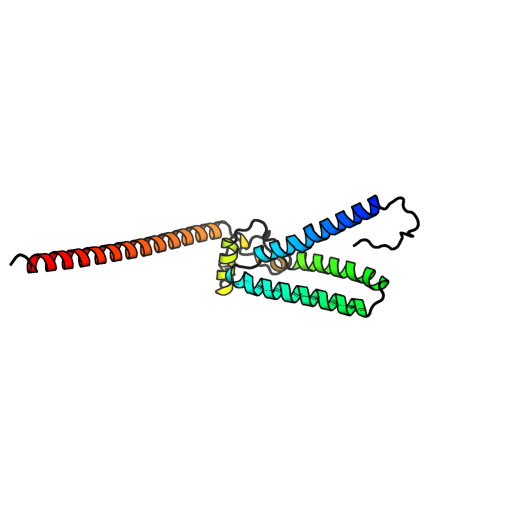 ? -27.244 25.255 26.737 1.00 70.56 178 ALA A C 1
ATOM 1433 O O . ALA A 1 178 ? -27.139 26.458 26.966 1.00 70.56 178 ALA A O 1
ATOM 1434 N N . LEU A 1 179 ? -28.145 24.781 25.868 1.00 67.62 179 LEU A N 1
ATOM 1435 C CA . LEU A 1 179 ? -29.141 25.634 25.216 1.00 67.62 179 LEU A CA 1
ATOM 1436 C C . LEU A 1 179 ? -30.211 26.113 26.212 1.00 67.62 179 LEU A C 1
ATOM 1438 O O . LEU A 1 179 ? -30.572 27.282 26.181 1.00 67.62 179 LEU A O 1
ATOM 1442 N N . PHE A 1 180 ? -30.666 25.235 27.114 1.00 63.31 180 PHE A N 1
ATOM 1443 C CA . PHE A 1 180 ? -31.591 25.589 28.197 1.00 63.31 180 PHE A CA 1
ATOM 1444 C C . PHE A 1 180 ? -30.991 26.639 29.144 1.00 63.31 180 PHE A C 1
ATOM 1446 O O . PHE A 1 180 ? -31.652 27.632 29.431 1.00 63.31 180 PHE A O 1
ATOM 1453 N N . ASP A 1 181 ? -29.729 26.476 29.556 1.00 69.00 181 ASP A N 1
ATOM 1454 C CA . ASP A 1 181 ? -29.040 27.465 30.400 1.00 69.00 181 ASP A CA 1
ATOM 1455 C C . ASP A 1 181 ? -28.920 28.841 29.712 1.00 69.00 181 ASP A C 1
ATOM 1457 O O . ASP A 1 181 ? -28.963 29.872 30.380 1.00 69.00 181 ASP A O 1
ATOM 1461 N N . MET A 1 182 ? -28.771 28.892 28.382 1.00 64.94 182 MET A N 1
ATOM 1462 C CA . MET A 1 182 ? -28.711 30.159 27.636 1.00 64.94 182 MET A CA 1
ATOM 1463 C C . MET A 1 182 ? -30.082 30.844 27.538 1.00 64.94 182 MET A C 1
ATOM 1465 O O . MET A 1 182 ? -30.154 32.060 27.717 1.00 64.94 182 MET A O 1
ATOM 1469 N N . ASP A 1 183 ? -31.153 30.080 27.298 1.00 64.75 183 ASP A N 1
ATOM 1470 C CA . ASP A 1 183 ? -32.525 30.605 27.244 1.00 64.75 183 ASP A CA 1
ATOM 1471 C C . ASP A 1 183 ? -32.969 31.168 28.613 1.00 64.75 183 ASP A C 1
ATOM 1473 O O . ASP A 1 183 ? -33.530 32.266 28.673 1.00 64.75 183 ASP A O 1
ATOM 1477 N N . ASP A 1 184 ? -32.645 30.487 29.722 1.00 67.38 184 ASP A N 1
ATOM 1478 C CA . ASP A 1 184 ? -32.957 30.954 31.086 1.00 67.38 184 ASP A CA 1
ATOM 1479 C C . ASP A 1 1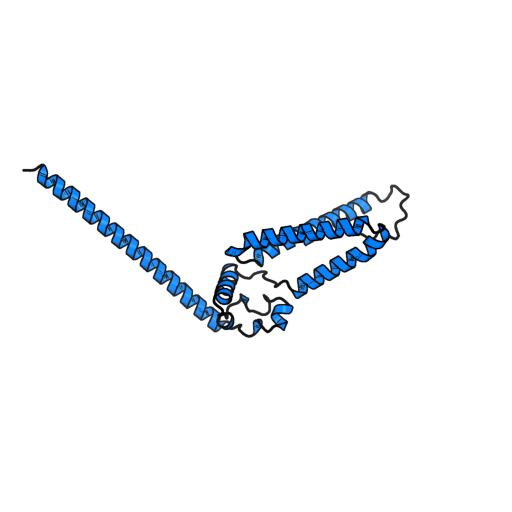84 ? -32.209 32.258 31.440 1.00 67.38 184 ASP A C 1
ATOM 1481 O O . ASP A 1 184 ? -32.748 33.150 32.110 1.00 67.38 184 ASP A O 1
ATOM 1485 N N . VAL A 1 185 ? -30.962 32.411 30.975 1.00 63.50 185 VAL A N 1
ATOM 1486 C CA . VAL A 1 185 ? -30.183 33.644 31.168 1.00 63.50 185 VAL A CA 1
ATOM 1487 C C . VAL A 1 185 ? -30.805 34.808 30.392 1.00 63.50 185 VAL A C 1
ATOM 1489 O O . VAL A 1 185 ? -30.991 35.8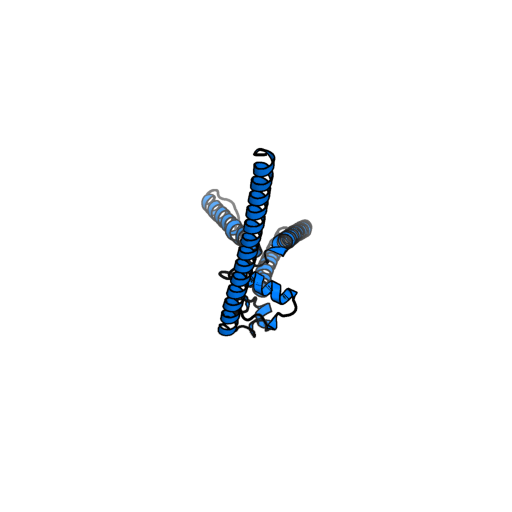77 30.981 1.00 63.50 185 VAL A O 1
ATOM 1492 N N . ASP A 1 186 ? -31.185 34.619 29.127 1.00 63.00 186 ASP A N 1
ATOM 1493 C CA . ASP A 1 186 ? -31.816 35.674 28.319 1.00 63.00 186 ASP A CA 1
ATOM 1494 C C . ASP A 1 186 ? -33.199 36.078 28.866 1.00 63.00 186 ASP A C 1
ATOM 1496 O O . ASP A 1 186 ? -33.506 37.274 28.934 1.00 63.00 186 ASP A O 1
ATOM 1500 N N . GLU A 1 187 ? -34.011 35.127 29.348 1.00 62.56 187 GLU A N 1
ATOM 1501 C CA . GLU A 1 187 ? -35.306 35.423 29.979 1.00 62.56 187 GLU A CA 1
ATOM 1502 C C . GLU A 1 187 ? -35.131 36.210 31.293 1.00 62.56 187 GLU A C 1
ATOM 1504 O O . GLU A 1 187 ? -35.843 37.192 31.536 1.00 62.56 187 GLU A O 1
ATOM 1509 N N . SER A 1 188 ? -34.120 35.872 32.104 1.00 61.78 188 SER A N 1
ATOM 1510 C CA . SER A 1 188 ? -33.800 36.607 33.338 1.00 61.78 188 SER A CA 1
ATOM 1511 C C . SER A 1 188 ? -33.346 38.053 33.078 1.00 61.78 188 SER A C 1
ATOM 1513 O O . SER A 1 188 ? -33.757 38.975 33.793 1.00 61.78 188 SER A O 1
ATOM 1515 N N . ILE A 1 189 ? -32.548 38.279 32.027 1.00 62.72 189 ILE A N 1
ATOM 1516 C CA . ILE A 1 189 ? -32.073 39.610 31.630 1.00 62.72 189 ILE A CA 1
ATOM 1517 C C . ILE A 1 189 ? -33.234 40.436 31.073 1.00 62.72 189 ILE A C 1
ATOM 1519 O O . ILE A 1 189 ? -33.383 41.609 31.430 1.00 62.72 189 ILE A O 1
ATOM 1523 N N . LEU A 1 190 ? -34.092 39.840 30.242 1.00 62.47 190 LEU A N 1
ATOM 1524 C CA . LEU A 1 190 ? -35.250 40.520 29.667 1.00 62.47 190 LEU A CA 1
ATOM 1525 C C . LEU A 1 190 ? -36.261 40.927 30.753 1.00 62.47 190 LEU A C 1
ATOM 1527 O O . LEU A 1 190 ? -36.739 42.065 30.758 1.00 62.47 190 LEU A O 1
ATOM 1531 N N . HIS A 1 191 ? -36.529 40.043 31.719 1.00 58.69 191 HIS A N 1
ATOM 1532 C CA . HIS A 1 191 ? -37.453 40.298 32.826 1.00 58.69 191 HIS A CA 1
ATOM 1533 C C . HIS A 1 191 ? -36.887 41.320 33.832 1.00 58.69 191 HIS A C 1
ATOM 1535 O O . HIS A 1 191 ? -37.601 42.227 34.267 1.00 58.69 191 HIS A O 1
ATOM 1541 N N . GLY A 1 192 ? -35.587 41.254 34.151 1.00 61.47 192 GLY A N 1
ATOM 1542 C CA . GLY A 1 192 ? -34.911 42.249 34.995 1.00 61.47 192 GLY A CA 1
ATOM 1543 C C . GLY A 1 192 ? -34.858 43.646 34.362 1.00 61.47 192 GLY A C 1
ATOM 1544 O O . GLY A 1 192 ? -35.014 44.659 35.050 1.00 61.47 192 GLY A O 1
ATOM 1545 N N . SER A 1 193 ? -34.730 43.708 33.034 1.00 58.78 193 SER A N 1
ATOM 1546 C CA . SER A 1 193 ? -34.765 44.967 32.283 1.00 58.78 193 SER A CA 1
ATOM 1547 C C . SER A 1 193 ? -36.164 45.591 32.303 1.00 58.78 193 SER A C 1
ATOM 1549 O O . SER A 1 193 ? -36.302 46.780 32.579 1.00 58.78 193 SER A O 1
ATOM 1551 N N . LEU A 1 194 ? -37.220 44.796 32.095 1.00 57.12 194 LEU A N 1
ATOM 1552 C CA . LEU A 1 194 ? -38.614 45.264 32.068 1.00 57.12 194 LEU A CA 1
ATOM 1553 C C . LEU A 1 194 ? -39.090 45.849 33.407 1.00 57.12 194 LEU A C 1
ATOM 1555 O O . LEU A 1 194 ? -39.775 46.872 33.421 1.00 57.12 194 LEU A O 1
ATOM 1559 N N . HIS A 1 195 ? -38.674 45.263 34.533 1.00 57.19 195 HIS A N 1
ATOM 1560 C CA . HIS A 1 195 ? -38.983 45.790 35.868 1.00 57.19 195 HIS A CA 1
ATOM 1561 C C . HIS A 1 195 ? -38.333 47.148 36.166 1.00 57.19 195 HIS A C 1
ATOM 1563 O O . HIS A 1 195 ? -38.847 47.895 36.997 1.00 57.19 195 HIS A O 1
ATOM 1569 N N . THR A 1 196 ? -37.239 47.490 35.482 1.00 59.84 196 THR A N 1
ATOM 1570 C CA . THR A 1 196 ? -36.534 48.768 35.672 1.00 59.84 196 THR A CA 1
ATOM 1571 C C . THR A 1 196 ? -37.207 49.925 34.918 1.00 59.84 196 THR A C 1
ATOM 1573 O O . THR A 1 196 ? -37.025 51.079 35.290 1.00 59.84 196 THR A O 1
ATOM 1576 N N . TYR A 1 197 ? -38.010 49.641 33.884 1.00 53.00 197 TYR A N 1
ATOM 1577 C CA . TYR A 1 197 ? -38.696 50.663 33.076 1.00 53.00 197 TYR A CA 1
ATOM 1578 C C . TYR A 1 197 ? -40.160 50.918 33.475 1.00 53.00 197 TYR A C 1
ATOM 1580 O O . TYR A 1 197 ? -40.747 51.894 33.012 1.00 53.00 197 TYR A O 1
ATOM 1588 N N . LEU A 1 198 ? -40.762 50.051 34.296 1.00 55.00 198 LEU A N 1
ATOM 1589 C CA . LEU A 1 198 ? -42.180 50.116 34.686 1.00 55.00 198 LEU A CA 1
ATOM 1590 C C . LEU A 1 198 ? -42.418 50.642 36.116 1.00 55.00 198 LEU A C 1
ATOM 1592 O O . LEU A 1 198 ? -43.522 50.480 36.635 1.00 55.00 198 LEU A O 1
ATOM 1596 N N . ASN A 1 199 ? -41.416 51.264 36.746 1.00 43.91 199 ASN A N 1
ATOM 1597 C CA . ASN A 1 199 ? -41.495 51.817 38.104 1.00 43.91 199 ASN A CA 1
ATOM 1598 C C . ASN A 1 199 ? -41.099 53.297 38.136 1.00 43.91 199 ASN A C 1
ATOM 1600 O O . ASN A 1 199 ? -40.128 53.651 37.430 1.00 43.91 199 ASN A O 1
#

Secondary structure (DSSP, 8-state):
----SS-----TT-HHHHHHHHHHHHHHHIIIIIHHHHHHHHHHS-GGGHHHHHHHHHHHHHHHHHHHHHHHHHS-HHHHHHHHHHHHHHHHHHHHHH----TT--HHHHHHHHHHHHTT-GGG--SGGGSTTSS-HHHHHTTGGGG--HHHHHHHHHHHHHHHHHHHHHHHHHHHHHHHHHHHHHHHHHHHHHHHH--

Mean predicted aligned error: 13.57 Å

Sequence (199 aa):
MIPAFLLKYETSAHIHSFQAIYFLGSFFNQFSPNCITFLVAAEVFPTPIRGTAHGLSAAAGKLGALVIAVVGSYNPTQQQYYIVPWFGLAGVLLTKLFLPDTTGLDLREQQRRWLHIRQGREHEYHGPAVHRKHLSIWGRWMGKGKHYDADLGYQMKVKECRAEWEAAMAVRREDKDALFDMDDVDESILHGSLHTYLN

pLDDT: mean 74.77, std 9.96, range [43.09, 90.5]

Radius of gyration: 30.26 Å; Cα contacts (8 Å, |Δi|>4): 103; chains: 1; bounding box: 71×70×82 Å

InterPro domains:
  IPR005828 Major facilitator, sugar transporter-like [PF00083] (4-114)
  IPR036259 MFS transporter superfamily [G3DSA:1.20.1250.20] (1-126)
  IPR036259 MFS transporter superfamily [SSF103473] (14-111)

Foldseek 3Di:
DDPPPPDPDDDPPCPVVVVVCVVVVVCCVCVPPPVVVVVLLVLQDQPVCSVVSVVVVVVVVVVVVVVLVVVPVVDPPVVNVVVVVVVVVVVVVCCQAQRFDSPPPDSVLVNVCVVCVVVVNNLQAQAPCLDPNRDGNNCVVVVSNVSHDHVSNVVVVVVVVVVVVVVVVVVVVVVVVVVVVVVVVVVVVVVVVVVVPPD